Protein AF-0000000083135057 (afdb_homodimer)

Radius of gyration: 19.49 Å; Cα contacts (8 Å, |Δi|>4): 685; chains: 2; bounding box: 52×62×46 Å

Organism: NCBI:txid40520

Structure (mmCIF, N/CA/C/O backbone):
data_AF-0000000083135057-model_v1
#
loop_
_entity.id
_entity.type
_entity.pdbx_description
1 polymer 'Acyl-CoA thioesterase'
#
loop_
_atom_site.group_PDB
_atom_site.id
_atom_site.type_symbol
_atom_site.label_atom_id
_atom_site.label_alt_id
_atom_site.label_comp_id
_atom_site.label_asym_id
_atom_site.label_entity_id
_atom_site.label_seq_id
_atom_site.pdbx_PDB_ins_code
_atom_site.Cartn_x
_atom_site.Cartn_y
_atom_site.Cartn_z
_atom_site.occupancy
_atom_site.B_iso_or_equiv
_atom_site.auth_seq_id
_atom_site.auth_comp_id
_atom_site.auth_asym_id
_atom_site.auth_atom_id
_atom_site.pdbx_PDB_model_num
ATOM 1 N N . MET A 1 1 ? -3.194 -35.599 -4.12 1 71.34 1 MET A N 1
ATOM 2 C CA . MET A 1 1 ? -1.997 -34.826 -3.803 1 71.34 1 MET A CA 1
ATOM 3 C C . MET A 1 1 ? -2.141 -33.382 -4.272 1 71.34 1 MET A C 1
ATOM 5 O O . MET A 1 1 ? -2.645 -33.129 -5.368 1 71.34 1 MET A O 1
ATOM 9 N N . ARG A 1 2 ? -1.771 -32.373 -3.359 1 84.48 2 ARG A N 1
ATOM 10 C CA . ARG A 1 2 ? -1.874 -30.97 -3.744 1 84.48 2 ARG A CA 1
ATOM 11 C C . ARG A 1 2 ? -0.954 -30.655 -4.919 1 84.48 2 ARG A C 1
ATOM 13 O O . ARG A 1 2 ? 0.21 -31.062 -4.929 1 84.48 2 ARG A O 1
ATOM 20 N N . LYS A 1 3 ? -1.512 -30.08 -5.998 1 93.66 3 LYS A N 1
ATOM 21 C CA . LYS A 1 3 ? -0.674 -29.662 -7.118 1 93.66 3 LYS A CA 1
ATOM 22 C C . LYS A 1 3 ? 0.467 -28.765 -6.647 1 93.66 3 LYS A C 1
ATOM 24 O O . LYS A 1 3 ? 0.316 -28.017 -5.678 1 93.66 3 LYS A O 1
ATOM 29 N N . MET A 1 4 ? 1.629 -28.962 -7.323 1 97.73 4 MET A N 1
ATOM 30 C CA . MET A 1 4 ? 2.795 -28.14 -7.012 1 97.73 4 MET A CA 1
ATOM 31 C C . MET A 1 4 ? 3.236 -27.337 -8.232 1 97.73 4 MET A C 1
ATOM 33 O O . MET A 1 4 ? 3.156 -27.823 -9.362 1 97.73 4 MET A O 1
ATOM 37 N N . LYS A 1 5 ? 3.685 -26.152 -8.038 1 98.21 5 LYS A N 1
ATOM 38 C CA . LYS A 1 5 ? 4.239 -25.299 -9.085 1 98.21 5 LYS A CA 1
ATOM 39 C C . LYS A 1 5 ? 5.562 -24.678 -8.646 1 98.21 5 LYS A C 1
ATOM 41 O O . LYS A 1 5 ? 5.801 -24.494 -7.451 1 98.21 5 LYS A O 1
ATOM 46 N N . ARG A 1 6 ? 6.351 -24.388 -9.622 1 98.31 6 ARG A N 1
ATOM 47 C CA . ARG A 1 6 ? 7.617 -23.72 -9.335 1 98.31 6 ARG A CA 1
ATOM 48 C C . ARG A 1 6 ? 7.432 -22.208 -9.257 1 98.31 6 ARG A C 1
ATOM 50 O O . ARG A 1 6 ? 6.455 -21.669 -9.781 1 98.31 6 ARG A O 1
ATOM 57 N N . VAL A 1 7 ? 8.357 -21.497 -8.623 1 98.27 7 VAL A N 1
ATOM 58 C CA . VAL A 1 7 ? 8.34 -20.041 -8.536 1 98.27 7 VAL A CA 1
ATOM 59 C C . VAL A 1 7 ? 8.286 -19.44 -9.939 1 98.27 7 VAL A C 1
ATOM 61 O O . VAL A 1 7 ? 7.511 -18.515 -10.196 1 98.27 7 VAL A O 1
ATOM 64 N N . GLU A 1 8 ? 9.008 -19.993 -10.847 1 97.83 8 GLU A N 1
ATOM 65 C CA . GLU A 1 8 ? 9.156 -19.457 -12.196 1 97.83 8 GLU A CA 1
ATOM 66 C C . GLU A 1 8 ? 7.866 -19.613 -12.996 1 97.83 8 GLU A C 1
ATOM 68 O O . GLU A 1 8 ? 7.656 -18.912 -13.989 1 97.83 8 GLU A O 1
ATOM 73 N N . ASP A 1 9 ? 7.015 -20.508 -12.564 1 97.94 9 ASP A N 1
ATOM 74 C CA . ASP A 1 9 ? 5.781 -20.774 -13.296 1 97.94 9 ASP A CA 1
ATOM 75 C C . ASP A 1 9 ? 4.834 -19.578 -13.23 1 97.94 9 ASP A C 1
ATOM 77 O O . ASP A 1 9 ? 3.972 -19.413 -14.095 1 97.94 9 ASP A O 1
ATOM 81 N N . SER A 1 10 ? 5.001 -18.754 -12.18 1 98.16 10 SER A N 1
ATOM 82 C CA . SER A 1 10 ? 4.072 -17.641 -12.014 1 98.16 10 SER A CA 1
ATOM 83 C C . SER A 1 10 ? 4.799 -16.302 -12.072 1 98.16 10 SER A C 1
ATOM 85 O O . SER A 1 10 ? 4.168 -15.244 -12.021 1 98.16 10 SER A O 1
ATOM 87 N N . ARG A 1 11 ? 6.134 -16.324 -12.196 1 98.37 11 ARG A N 1
ATOM 88 C CA . ARG A 1 11 ? 6.913 -15.091 -12.243 1 98.37 11 ARG A CA 1
ATOM 89 C C . ARG A 1 11 ? 6.446 -14.193 -13.384 1 98.37 11 ARG A C 1
ATOM 91 O O . ARG A 1 11 ? 6.198 -14.668 -14.494 1 98.37 11 ARG A O 1
ATOM 98 N N . THR A 1 12 ? 6.358 -12.864 -13.146 1 98.57 12 THR A N 1
ATOM 99 C CA . THR A 1 12 ? 5.856 -11.908 -14.127 1 98.57 12 THR A CA 1
ATOM 100 C C . THR A 1 12 ? 6.7 -10.637 -14.123 1 98.57 12 THR A C 1
ATOM 102 O O . THR A 1 12 ? 7.135 -10.177 -13.065 1 98.57 12 THR A O 1
ATOM 105 N N . GLU A 1 13 ? 6.873 -10.054 -15.284 1 98.65 13 GLU A N 1
ATOM 106 C CA . GLU A 1 13 ? 7.613 -8.805 -15.437 1 98.65 13 GLU A CA 1
ATOM 107 C C . GLU A 1 13 ? 6.862 -7.825 -16.333 1 98.65 13 GLU A C 1
ATOM 109 O O . GLU A 1 13 ? 6.357 -8.204 -17.392 1 98.65 13 GLU A O 1
ATOM 114 N N . ASN A 1 14 ? 6.71 -6.597 -15.933 1 98.43 14 ASN A N 1
ATOM 115 C CA . ASN A 1 14 ? 6.14 -5.507 -16.717 1 98.43 14 ASN A CA 1
ATOM 116 C C . ASN A 1 14 ? 7.076 -4.302 -16.767 1 98.43 14 ASN A C 1
ATOM 118 O O . ASN A 1 14 ? 7.79 -4.026 -15.802 1 98.43 14 ASN A O 1
ATOM 122 N N . THR A 1 15 ? 7.036 -3.622 -17.863 1 98.07 15 THR A N 1
ATOM 123 C CA . THR A 1 15 ? 7.859 -2.433 -18.052 1 98.07 15 THR A CA 1
ATOM 124 C C . THR A 1 15 ? 7 -1.239 -18.459 1 98.07 15 THR A C 1
ATOM 126 O O . THR A 1 15 ? 6.097 -1.372 -19.288 1 98.07 15 THR A O 1
ATOM 129 N N . TYR A 1 16 ? 7.323 -0.138 -17.842 1 97.78 16 TYR A N 1
ATOM 130 C CA . TYR A 1 16 ? 6.576 1.084 -18.118 1 97.78 16 TYR A CA 1
ATOM 131 C C . TYR A 1 16 ? 7.515 2.227 -18.482 1 97.78 16 TYR A C 1
ATOM 133 O O . TYR A 1 16 ? 8.538 2.432 -17.825 1 97.78 16 TYR A O 1
ATOM 141 N N . LEU A 1 17 ? 7.117 2.883 -19.533 1 97.46 17 LEU A N 1
ATOM 142 C CA . LEU A 1 17 ? 7.714 4.193 -19.77 1 97.46 17 LEU A CA 1
ATOM 143 C C . LEU A 1 17 ? 6.937 5.284 -19.04 1 97.46 17 LEU A C 1
ATOM 145 O O . LEU A 1 17 ? 5.74 5.462 -19.273 1 97.46 17 LEU A O 1
ATOM 149 N N . ILE A 1 18 ? 7.623 5.98 -18.205 1 97.41 18 ILE A N 1
ATOM 150 C CA . ILE A 1 18 ? 6.94 6.979 -17.39 1 97.41 18 ILE A CA 1
ATOM 151 C C . ILE A 1 18 ? 6.558 8.177 -18.256 1 97.41 18 ILE A C 1
ATOM 153 O O . ILE A 1 18 ? 7.417 8.79 -18.893 1 97.41 18 ILE A O 1
ATOM 157 N N . MET A 1 19 ? 5.306 8.481 -18.227 1 97.33 19 MET A N 1
ATOM 158 C CA . MET A 1 19 ? 4.717 9.563 -19.011 1 97.33 19 MET A CA 1
ATOM 159 C C . MET A 1 19 ? 3.998 10.56 -18.109 1 97.33 19 MET A C 1
ATOM 161 O O . MET A 1 19 ? 3.901 10.351 -16.899 1 97.33 19 MET A O 1
ATOM 165 N N . ASN A 1 20 ? 3.501 11.596 -18.587 1 96.62 20 ASN A N 1
ATOM 166 C CA . ASN A 1 20 ? 2.882 12.677 -17.827 1 96.62 20 ASN A CA 1
ATOM 167 C C . ASN A 1 20 ? 1.709 12.175 -16.99 1 96.62 20 ASN A C 1
ATOM 169 O O . ASN A 1 20 ? 1.473 12.668 -15.886 1 96.62 20 ASN A O 1
ATOM 173 N N . LYS A 1 21 ? 1.001 11.201 -17.455 1 95.71 21 LYS A N 1
ATOM 174 C CA . LYS A 1 21 ? -0.176 10.693 -16.756 1 95.71 21 LYS A CA 1
ATOM 175 C C . LYS A 1 21 ? 0.22 9.948 -15.483 1 95.71 21 LYS A C 1
ATOM 177 O O . LYS A 1 21 ? -0.633 9.64 -14.648 1 95.71 21 LYS A O 1
ATOM 182 N N . HIS A 1 22 ? 1.505 9.593 -15.409 1 97.12 22 HIS A N 1
ATOM 183 C CA . HIS A 1 22 ? 1.964 8.797 -14.276 1 97.12 22 HIS A CA 1
ATOM 184 C C . HIS A 1 22 ? 2.554 9.683 -13.184 1 97.12 22 HIS A C 1
ATOM 186 O O . HIS A 1 22 ? 2.892 9.2 -12.101 1 97.12 22 HIS A O 1
ATOM 192 N N . ILE A 1 23 ? 2.755 10.945 -13.428 1 95.18 23 ILE A N 1
ATOM 193 C CA . ILE A 1 23 ? 3.585 11.752 -12.539 1 95.18 23 ILE A CA 1
ATOM 194 C C . ILE A 1 23 ? 2.698 12.647 -11.677 1 95.18 23 ILE A C 1
ATOM 196 O O . ILE A 1 23 ? 1.605 13.037 -12.095 1 95.18 23 ILE A O 1
ATOM 200 N N . ASN A 1 24 ? 3.203 12.992 -10.511 1 92.27 24 ASN A N 1
ATOM 201 C CA . ASN A 1 24 ? 2.532 13.936 -9.623 1 92.27 24 ASN A CA 1
ATOM 202 C C . ASN A 1 24 ? 2.931 15.377 -9.932 1 92.27 24 ASN A C 1
ATOM 204 O O . ASN A 1 24 ? 3.578 15.642 -10.947 1 92.27 24 ASN A O 1
ATOM 208 N N . SER A 1 25 ? 2.472 16.304 -9.088 1 89.41 25 SER A N 1
ATOM 209 C CA . SER A 1 25 ? 2.689 17.724 -9.342 1 89.41 25 SER A CA 1
ATOM 210 C C . SER A 1 25 ? 4.156 18.1 -9.161 1 89.41 25 SER A C 1
ATOM 212 O O . SER A 1 25 ? 4.574 19.193 -9.548 1 89.41 25 SER A O 1
ATOM 214 N N . TYR A 1 26 ? 4.977 17.156 -8.677 1 88.94 26 TYR A N 1
ATOM 215 C CA . TYR A 1 26 ? 6.381 17.467 -8.43 1 88.94 26 TYR A CA 1
ATOM 216 C C . TYR A 1 26 ? 7.279 16.783 -9.453 1 88.94 26 TYR A C 1
ATOM 218 O O . TYR A 1 26 ? 8.505 16.795 -9.319 1 88.94 26 TYR A O 1
ATOM 226 N N . GLY A 1 27 ? 6.646 16.115 -10.395 1 90.54 27 GLY A N 1
ATOM 227 C CA . GLY A 1 27 ? 7.386 15.522 -11.497 1 90.54 27 GLY A CA 1
ATOM 228 C C . GLY A 1 27 ? 7.912 14.134 -11.184 1 90.54 27 GLY A C 1
ATOM 229 O O . GLY A 1 27 ? 8.813 13.639 -11.864 1 90.54 27 GLY A O 1
ATOM 230 N N . ARG A 1 28 ? 7.38 13.576 -10.195 1 93.53 28 ARG A N 1
ATOM 231 C CA . ARG A 1 28 ? 7.782 12.225 -9.816 1 93.53 28 ARG A CA 1
ATOM 232 C C . ARG A 1 28 ? 6.655 11.228 -10.063 1 93.53 28 ARG A C 1
ATOM 234 O O . ARG A 1 28 ? 5.479 11.598 -10.052 1 93.53 28 ARG A O 1
ATOM 241 N N . LEU A 1 29 ? 7.08 9.994 -10.298 1 96.68 29 LEU A N 1
ATOM 242 C CA . LEU A 1 29 ? 6.056 8.956 -10.357 1 96.68 29 LEU A CA 1
ATOM 243 C C . LEU A 1 29 ? 5.163 9.003 -9.121 1 96.68 29 LEU A C 1
ATOM 245 O O . LEU A 1 29 ? 5.655 8.951 -7.992 1 96.68 29 LEU A O 1
ATOM 249 N N . PHE A 1 30 ? 3.918 9.144 -9.383 1 96.83 30 PHE A N 1
ATOM 250 C CA . PHE A 1 30 ? 2.955 9.182 -8.288 1 96.83 30 PHE A CA 1
ATOM 251 C C . PHE A 1 30 ? 2.907 7.843 -7.563 1 96.83 30 PHE A C 1
ATOM 253 O O . PHE A 1 30 ? 2.69 6.801 -8.186 1 96.83 30 PHE A O 1
ATOM 260 N N . GLY A 1 31 ? 3.065 7.851 -6.276 1 96.13 31 GLY A N 1
ATOM 261 C CA . GLY A 1 31 ? 3.059 6.626 -5.492 1 96.13 31 GLY A CA 1
ATOM 262 C C . GLY A 1 31 ? 1.798 5.804 -5.679 1 96.13 31 GLY A C 1
ATOM 263 O O . GLY A 1 31 ? 1.839 4.573 -5.624 1 96.13 31 GLY A O 1
ATOM 264 N N . GLY A 1 32 ? 0.729 6.497 -5.849 1 96.5 32 GLY A N 1
ATOM 265 C CA . GLY A 1 32 ? -0.533 5.812 -6.08 1 96.5 32 GLY A CA 1
ATOM 266 C C . GLY A 1 32 ? -0.542 4.99 -7.355 1 96.5 32 GLY A C 1
ATOM 267 O O . GLY A 1 32 ? -1.066 3.875 -7.376 1 96.5 32 GLY A O 1
ATOM 268 N N . VAL A 1 33 ? 0.018 5.537 -8.389 1 97.47 33 VAL A N 1
ATOM 269 C CA . VAL A 1 33 ? 0.12 4.82 -9.656 1 97.47 33 VAL A CA 1
ATOM 270 C C . VAL A 1 33 ? 0.998 3.583 -9.481 1 97.47 33 VAL A C 1
ATOM 272 O O . VAL A 1 33 ? 0.627 2.485 -9.903 1 97.47 33 VAL A O 1
ATOM 275 N N . LEU A 1 34 ? 2.107 3.747 -8.856 1 97.71 34 LEU A N 1
ATOM 276 C CA . LEU A 1 34 ? 2.994 2.615 -8.611 1 97.71 34 LEU A CA 1
ATOM 277 C C . LEU A 1 34 ? 2.294 1.545 -7.78 1 97.71 34 LEU A C 1
ATOM 279 O O . LEU A 1 34 ? 2.394 0.354 -8.084 1 97.71 34 LEU A O 1
ATOM 283 N N . MET A 1 35 ? 1.594 1.925 -6.768 1 97.3 35 MET A N 1
ATOM 284 C CA . MET A 1 35 ? 0.885 0.974 -5.916 1 97.3 35 MET A CA 1
ATOM 285 C C . MET A 1 35 ? -0.169 0.211 -6.71 1 97.3 35 MET A C 1
ATOM 287 O O . MET A 1 35 ? -0.39 -0.978 -6.475 1 97.3 35 MET A O 1
ATOM 291 N N . GLN A 1 36 ? -0.783 0.904 -7.568 1 97.57 36 GLN A N 1
ATOM 292 C CA . GLN A 1 36 ? -1.748 0.231 -8.432 1 97.57 36 GLN A CA 1
ATOM 293 C C . GLN A 1 36 ? -1.071 -0.832 -9.291 1 97.57 36 GLN A C 1
ATOM 295 O O . GLN A 1 36 ? -1.58 -1.946 -9.426 1 97.57 36 GLN A O 1
ATOM 300 N N . TRP A 1 37 ? 0.071 -0.484 -9.884 1 98.19 37 TRP A N 1
ATOM 301 C CA . TRP A 1 37 ? 0.809 -1.447 -10.694 1 98.19 37 TRP A CA 1
ATOM 302 C C . TRP A 1 37 ? 1.248 -2.642 -9.855 1 98.19 37 TRP A C 1
ATOM 304 O O . TRP A 1 37 ? 1.177 -3.787 -10.31 1 98.19 37 TRP A O 1
ATOM 314 N N . ILE A 1 38 ? 1.651 -2.359 -8.698 1 97.91 38 ILE A N 1
ATOM 315 C CA . ILE A 1 38 ? 2.106 -3.403 -7.786 1 97.91 38 ILE A CA 1
ATOM 316 C C . ILE A 1 38 ? 0.956 -4.36 -7.482 1 97.91 38 ILE A C 1
ATOM 318 O O . ILE A 1 38 ? 1.124 -5.581 -7.541 1 97.91 38 ILE A O 1
ATOM 322 N N . ASP A 1 39 ? -0.149 -3.86 -7.155 1 98.01 39 ASP A N 1
ATOM 323 C CA . ASP A 1 39 ? -1.306 -4.69 -6.836 1 98.01 39 ASP A CA 1
ATOM 324 C C . ASP A 1 39 ? -1.736 -5.52 -8.043 1 98.01 39 ASP A C 1
ATOM 326 O O . ASP A 1 39 ? -2.077 -6.697 -7.905 1 98.01 39 ASP A O 1
ATOM 330 N N . GLU A 1 40 ? -1.776 -4.851 -9.188 1 97.54 40 GLU A N 1
ATOM 331 C CA . GLU A 1 40 ? -2.086 -5.572 -10.419 1 97.54 40 GLU A CA 1
ATOM 332 C C . GLU A 1 40 ? -1.115 -6.729 -10.64 1 97.54 40 GLU A C 1
ATOM 334 O O . GLU A 1 40 ? -1.533 -7.844 -10.958 1 97.54 40 GLU A O 1
ATOM 339 N N . MET A 1 41 ? 0.129 -6.473 -10.448 1 98.36 41 MET A N 1
ATOM 340 C CA . MET A 1 41 ? 1.154 -7.497 -10.626 1 98.36 41 MET A CA 1
ATOM 341 C C . MET A 1 41 ? 0.965 -8.636 -9.629 1 98.36 41 MET A C 1
ATOM 343 O O . MET A 1 41 ? 1.066 -9.809 -9.993 1 98.36 41 MET A O 1
ATOM 347 N N . ALA A 1 42 ? 0.715 -8.289 -8.407 1 98.21 42 ALA A N 1
ATOM 348 C CA . ALA A 1 42 ? 0.465 -9.319 -7.402 1 98.21 42 ALA A CA 1
ATOM 349 C C . ALA A 1 42 ? -0.713 -10.202 -7.803 1 98.21 42 ALA A C 1
ATOM 351 O O . ALA A 1 42 ? -0.658 -11.426 -7.656 1 98.21 42 ALA A O 1
ATOM 352 N N . GLY A 1 43 ? -1.753 -9.582 -8.286 1 97.88 43 GLY A N 1
ATOM 353 C CA . GLY A 1 43 ? -2.907 -10.325 -8.769 1 97.88 43 GLY A CA 1
ATOM 354 C C . GLY A 1 43 ? -2.572 -11.273 -9.904 1 97.88 43 GLY A C 1
ATOM 355 O O . GLY A 1 43 ? -3.05 -12.41 -9.932 1 97.88 43 GLY A O 1
ATOM 356 N N . ILE A 1 44 ? -1.769 -10.798 -10.837 1 98.2 44 ILE A N 1
ATOM 357 C CA . ILE A 1 44 ? -1.389 -11.608 -11.99 1 98.2 44 ILE A CA 1
ATOM 358 C C . ILE A 1 44 ? -0.59 -12.823 -11.526 1 98.2 44 ILE A C 1
ATOM 360 O O . ILE A 1 44 ? -0.892 -13.956 -11.909 1 98.2 44 ILE A O 1
ATOM 364 N N . VAL A 1 45 ? 0.404 -12.621 -10.689 1 98.79 45 VAL A N 1
ATOM 365 C CA . VAL A 1 45 ? 1.245 -13.702 -10.187 1 98.79 45 VAL A CA 1
ATOM 366 C C . VAL A 1 45 ? 0.389 -14.717 -9.433 1 98.79 45 VAL A C 1
ATOM 368 O O . VAL A 1 45 ? 0.492 -15.923 -9.669 1 98.79 45 VAL A O 1
ATOM 371 N N . ALA A 1 46 ? -0.439 -14.231 -8.549 1 98.65 46 ALA A N 1
ATOM 372 C CA . ALA A 1 46 ? -1.277 -15.099 -7.725 1 98.65 46 ALA A CA 1
ATOM 373 C C . ALA A 1 46 ? -2.268 -15.879 -8.584 1 98.65 46 ALA A C 1
ATOM 375 O O . ALA A 1 46 ? -2.494 -17.069 -8.355 1 98.65 46 ALA A O 1
ATOM 376 N N . HIS A 1 47 ? -2.83 -15.189 -9.514 1 97.99 47 HIS A N 1
ATOM 377 C CA . HIS A 1 47 ? -3.774 -15.843 -10.414 1 97.99 47 HIS A CA 1
ATOM 378 C C . HIS A 1 47 ? -3.096 -16.95 -11.214 1 97.99 47 HIS A C 1
ATOM 380 O O . HIS A 1 47 ? -3.647 -18.044 -11.358 1 97.99 47 HIS A O 1
ATOM 386 N N . ARG A 1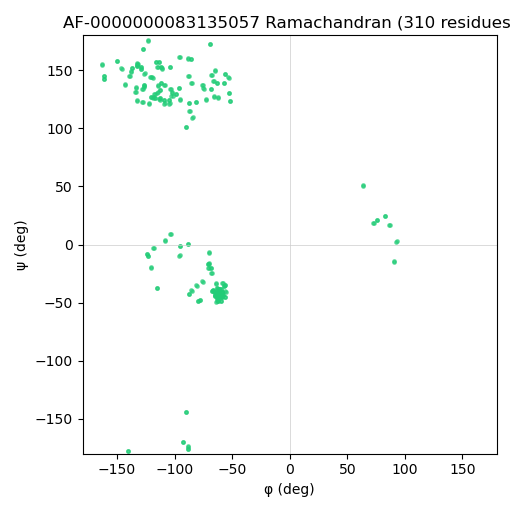 48 ? -1.933 -16.671 -11.775 1 98.25 48 ARG A N 1
ATOM 387 C CA . ARG A 1 48 ? -1.176 -17.666 -12.526 1 98.25 48 ARG A CA 1
ATOM 388 C C . ARG A 1 48 ? -0.882 -18.893 -11.669 1 98.25 48 ARG A C 1
ATOM 390 O O . ARG A 1 48 ? -0.893 -20.021 -12.166 1 98.25 48 ARG A O 1
ATOM 397 N N . HIS A 1 49 ? -0.642 -18.702 -10.439 1 98.59 49 HIS A N 1
ATOM 398 C CA . HIS A 1 49 ? -0.309 -19.81 -9.551 1 98.59 49 HIS A CA 1
ATOM 399 C C . HIS A 1 49 ? -1.557 -20.59 -9.15 1 98.59 49 HIS A C 1
ATOM 401 O O . HIS A 1 49 ? -1.586 -21.818 -9.253 1 98.59 49 HIS A O 1
ATOM 407 N N . ALA A 1 50 ? -2.57 -19.853 -8.75 1 97.97 50 ALA A N 1
ATOM 408 C CA . ALA A 1 50 ? -3.753 -20.464 -8.15 1 97.97 50 ALA A CA 1
ATOM 409 C C . ALA A 1 50 ? -4.688 -21.017 -9.222 1 97.97 50 ALA A C 1
ATOM 411 O O . ALA A 1 50 ? -5.417 -21.982 -8.98 1 97.97 50 ALA A O 1
ATOM 412 N N . GLY A 1 51 ? -4.757 -20.31 -10.365 1 96.64 51 GLY A N 1
ATOM 413 C CA . GLY A 1 51 ? -5.675 -20.699 -11.423 1 96.64 51 GLY A CA 1
ATOM 414 C C . GLY A 1 51 ? -7.126 -20.403 -11.094 1 96.64 51 GLY A C 1
ATOM 415 O O . GLY A 1 51 ? -8.03 -21.085 -11.581 1 96.64 51 GLY A O 1
ATOM 416 N N . THR A 1 52 ? -7.346 -19.506 -10.115 1 95.86 52 THR A N 1
ATOM 417 C CA . THR A 1 52 ? -8.684 -19.121 -9.677 1 95.86 52 THR A CA 1
ATOM 418 C C . THR A 1 52 ? -8.749 -17.624 -9.39 1 95.86 52 THR A C 1
ATOM 420 O O . THR A 1 52 ? -7.779 -16.899 -9.621 1 95.86 52 THR A O 1
ATOM 423 N N . ILE A 1 53 ? -9.918 -17.163 -8.935 1 95.43 53 ILE A N 1
ATOM 424 C CA . ILE A 1 53 ? -10.089 -15.783 -8.495 1 95.43 53 ILE A CA 1
ATOM 425 C C . ILE A 1 53 ? -9.204 -15.516 -7.279 1 95.43 53 ILE A C 1
ATOM 427 O O . ILE A 1 53 ? -9.098 -16.358 -6.384 1 95.43 53 ILE A O 1
ATOM 431 N N . VAL A 1 54 ? -8.62 -14.349 -7.309 1 97.1 54 VAL A N 1
ATOM 432 C CA . VAL A 1 54 ? -7.788 -13.985 -6.167 1 97.1 54 VAL A CA 1
ATOM 433 C C . VAL A 1 54 ? -8.14 -12.575 -5.698 1 97.1 54 VAL A C 1
ATOM 435 O O . VAL A 1 54 ? -8.667 -11.771 -6.471 1 97.1 54 VAL A O 1
ATOM 438 N N . THR A 1 55 ? -7.896 -12.251 -4.458 1 96.02 55 THR A N 1
ATOM 439 C CA . THR A 1 55 ? -8.095 -10.93 -3.873 1 96.02 55 THR A CA 1
ATOM 440 C C . THR A 1 55 ? -6.923 -10.556 -2.971 1 96.02 55 THR A C 1
ATOM 442 O O . THR A 1 55 ? -6.238 -11.432 -2.439 1 96.02 55 THR A O 1
ATOM 445 N N . THR A 1 56 ? -6.687 -9.32 -2.862 1 96.52 56 THR A N 1
ATOM 446 C CA . THR A 1 56 ? -5.615 -8.848 -1.992 1 96.52 56 THR A CA 1
ATOM 447 C C . THR A 1 56 ? -6.081 -8.798 -0.539 1 96.52 56 THR A C 1
ATOM 449 O O . THR A 1 56 ? -7.077 -8.145 -0.223 1 96.52 56 THR A O 1
ATOM 452 N N . ALA A 1 57 ? -5.421 -9.469 0.315 1 95.2 57 ALA A N 1
ATOM 453 C CA . ALA A 1 57 ? -5.727 -9.431 1.743 1 95.2 57 ALA A CA 1
ATOM 454 C C . ALA A 1 57 ? -4.993 -8.284 2.431 1 95.2 57 ALA A C 1
ATOM 456 O O . ALA A 1 57 ? -5.586 -7.541 3.217 1 95.2 57 ALA A O 1
ATOM 457 N N . CYS A 1 58 ? -3.694 -8.132 2.041 1 93.83 58 CYS A N 1
ATOM 458 C CA . CYS A 1 58 ? -2.948 -7.046 2.666 1 93.83 58 CYS A CA 1
ATOM 459 C C . CYS A 1 58 ? -1.692 -6.717 1.868 1 93.83 58 CYS A C 1
ATOM 461 O O . CYS A 1 58 ? -1.231 -7.53 1.064 1 93.83 58 CYS A O 1
ATOM 463 N N . VAL A 1 59 ? -1.277 -5.53 2.02 1 93.11 59 VAL A N 1
ATOM 464 C CA . VAL A 1 59 ? 0.018 -5.042 1.557 1 93.11 59 VAL A CA 1
ATOM 465 C C . VAL A 1 59 ? 0.932 -4.785 2.752 1 93.11 59 VAL A C 1
ATOM 467 O O . VAL A 1 59 ? 0.6 -3.992 3.637 1 93.11 59 VAL A O 1
ATOM 470 N N . ASP A 1 60 ? 1.973 -5.51 2.612 1 84.9 60 ASP A N 1
ATOM 471 C CA . ASP A 1 60 ? 2.909 -5.401 3.727 1 84.9 60 ASP A CA 1
ATOM 472 C C . ASP A 1 60 ? 4.226 -4.771 3.279 1 84.9 60 ASP A C 1
ATOM 474 O O . ASP A 1 60 ? 4.73 -5.078 2.196 1 84.9 60 ASP A O 1
ATOM 478 N N . ASN A 1 61 ? 4.661 -3.827 3.985 1 82.12 61 ASN A N 1
ATOM 479 C CA . ASN A 1 61 ? 6.028 -3.326 3.887 1 82.12 61 ASN A CA 1
ATOM 480 C C . ASN A 1 61 ? 6.308 -2.727 2.512 1 82.12 61 ASN A C 1
ATOM 482 O O . ASN A 1 61 ? 7.283 -3.097 1.856 1 82.12 61 ASN A O 1
ATOM 486 N N . LEU A 1 62 ? 5.527 -1.894 2.061 1 91.7 62 LEU A N 1
ATOM 487 C CA . LEU A 1 62 ? 5.791 -1.151 0.834 1 91.7 62 LEU A CA 1
ATOM 488 C C . LEU A 1 62 ? 6.654 0.074 1.115 1 91.7 62 LEU A C 1
ATOM 490 O O . LEU A 1 62 ? 6.196 1.031 1.743 1 91.7 62 LEU A O 1
ATOM 494 N N . ASN A 1 63 ? 7.923 0.021 0.669 1 91.97 63 ASN A N 1
ATOM 495 C CA . ASN A 1 63 ? 8.887 1.094 0.894 1 91.97 63 ASN A CA 1
ATOM 496 C C . ASN A 1 63 ? 9.263 1.792 -0.41 1 91.97 63 ASN A C 1
ATOM 498 O O . ASN A 1 63 ? 9.713 1.146 -1.358 1 91.97 63 ASN A O 1
ATOM 502 N N . PHE A 1 64 ? 9.051 3.011 -0.333 1 94.02 64 PHE A N 1
ATOM 503 C CA . PHE A 1 64 ? 9.504 3.827 -1.453 1 94.02 64 PHE A CA 1
ATOM 504 C C . PHE A 1 64 ? 10.931 4.312 -1.226 1 94.02 64 PHE A C 1
ATOM 506 O O . PHE A 1 64 ? 11.148 5.342 -0.585 1 94.02 64 PHE A O 1
ATOM 513 N N . LYS A 1 65 ? 11.891 3.699 -1.827 1 92.69 65 LYS A N 1
ATOM 514 C CA . LYS A 1 65 ? 13.307 3.94 -1.567 1 92.69 65 LYS A CA 1
ATOM 515 C C . LYS A 1 65 ? 13.826 5.115 -2.391 1 92.69 65 LYS A C 1
ATOM 517 O O . LYS A 1 65 ? 14.703 5.856 -1.943 1 92.69 65 LYS A O 1
ATOM 522 N N . ALA A 1 66 ? 13.392 5.18 -3.579 1 93.28 66 ALA A N 1
ATOM 523 C CA . ALA A 1 66 ? 13.779 6.255 -4.49 1 93.28 66 ALA A CA 1
ATOM 524 C C . ALA A 1 66 ? 12.663 6.557 -5.486 1 93.28 66 ALA A C 1
ATOM 526 O O . ALA A 1 66 ? 11.793 5.717 -5.727 1 93.28 66 ALA A O 1
ATOM 527 N N . GLY A 1 67 ? 12.683 7.714 -6.034 1 93.07 67 GLY A N 1
ATOM 528 C CA . GLY A 1 67 ? 11.67 8.115 -6.997 1 93.07 67 GLY A CA 1
ATOM 529 C C . GLY A 1 67 ? 12.023 7.744 -8.424 1 93.07 67 GLY A C 1
ATOM 530 O O . GLY A 1 67 ? 13.16 7.362 -8.709 1 93.07 67 GLY A O 1
ATOM 531 N N . ALA A 1 68 ? 11.011 7.703 -9.267 1 96.09 68 ALA A N 1
ATOM 532 C CA . ALA A 1 68 ? 11.158 7.655 -10.72 1 96.09 68 ALA A CA 1
ATOM 533 C C . ALA A 1 68 ? 10.601 8.918 -11.37 1 96.09 68 ALA A C 1
ATOM 535 O O . ALA A 1 68 ? 9.717 9.573 -10.812 1 96.09 68 ALA A O 1
ATOM 536 N N . TYR A 1 69 ? 11.125 9.227 -12.474 1 94.9 69 TYR A N 1
ATOM 537 C CA . TYR A 1 69 ? 10.84 10.517 -13.094 1 94.9 69 TYR A CA 1
ATOM 538 C C . TYR A 1 69 ? 10.373 10.338 -14.533 1 94.9 69 TYR A C 1
ATOM 540 O O . TYR A 1 69 ? 10.479 9.247 -15.096 1 94.9 69 TYR A O 1
ATOM 548 N N . LEU A 1 70 ? 9.863 11.48 -15.034 1 95.01 70 LEU A N 1
ATOM 549 C CA . LEU A 1 70 ? 9.405 11.489 -16.419 1 95.01 70 LEU A CA 1
ATOM 550 C C . LEU A 1 70 ? 10.495 10.979 -17.356 1 95.01 70 LEU A C 1
ATOM 552 O O . LEU A 1 70 ? 11.651 11.396 -17.255 1 95.01 70 LEU A O 1
ATOM 556 N N . GLY A 1 71 ? 10.129 10.013 -18.239 1 94.65 71 GLY A N 1
ATOM 557 C CA . GLY A 1 71 ? 11.058 9.475 -19.22 1 94.65 71 GLY A CA 1
ATOM 558 C C . GLY A 1 71 ? 11.82 8.263 -18.719 1 94.65 71 GLY A C 1
ATOM 559 O O . GLY A 1 71 ? 12.437 7.542 -19.506 1 94.65 71 GLY A O 1
ATOM 560 N N . ASN A 1 72 ? 11.783 8.021 -17.381 1 96.69 72 ASN A N 1
ATOM 561 C CA . ASN A 1 72 ? 12.406 6.804 -16.87 1 96.69 72 ASN A CA 1
ATOM 562 C C . ASN A 1 72 ? 11.688 5.554 -17.372 1 96.69 72 ASN A C 1
ATOM 564 O O . ASN A 1 72 ? 10.495 5.597 -17.675 1 96.69 72 ASN A O 1
ATOM 568 N N . THR A 1 73 ? 12.449 4.556 -17.492 1 98.07 73 THR A N 1
ATOM 569 C CA . THR A 1 73 ? 11.877 3.223 -17.648 1 98.07 73 THR A CA 1
ATOM 570 C C . THR A 1 73 ? 11.789 2.512 -16.301 1 98.07 73 THR A C 1
ATOM 572 O O . THR A 1 73 ? 12.792 2.378 -15.597 1 98.07 73 THR A O 1
ATOM 575 N N . VAL A 1 74 ? 10.57 2.06 -15.958 1 98.5 74 VAL A N 1
ATOM 576 C CA . VAL A 1 74 ? 10.34 1.37 -14.693 1 98.5 74 VAL A CA 1
ATOM 577 C C . VAL A 1 74 ? 9.987 -0.092 -14.959 1 98.5 74 VAL A C 1
ATOM 579 O O . VAL A 1 74 ? 9.161 -0.391 -15.824 1 98.5 74 VAL A O 1
ATOM 582 N N . VAL A 1 75 ? 10.638 -0.989 -14.201 1 98.68 75 VAL A N 1
ATOM 583 C CA . VAL A 1 75 ? 10.432 -2.424 -14.363 1 98.68 75 VAL A CA 1
ATOM 584 C C . VAL A 1 75 ? 9.926 -3.025 -13.053 1 98.68 75 VAL A C 1
ATOM 586 O O . VAL A 1 75 ? 10.527 -2.82 -11.996 1 98.68 75 VAL A O 1
ATOM 589 N N . LEU A 1 76 ? 8.849 -3.716 -13.137 1 98.72 76 LEU A N 1
ATOM 590 C CA . LEU A 1 76 ? 8.33 -4.462 -11.996 1 98.72 76 LEU A CA 1
ATOM 591 C C . LEU A 1 76 ? 8.507 -5.963 -12.202 1 98.72 76 LEU A C 1
ATOM 593 O O . LEU A 1 76 ? 8.254 -6.478 -13.293 1 98.72 76 LEU A O 1
ATOM 597 N N . ILE A 1 77 ? 8.937 -6.664 -11.149 1 98.71 77 ILE A N 1
ATOM 598 C CA . ILE A 1 77 ? 9.062 -8.118 -11.166 1 98.71 77 ILE A CA 1
ATOM 599 C C . ILE A 1 77 ? 8.327 -8.713 -9.968 1 98.71 77 ILE A C 1
ATOM 601 O O . ILE A 1 77 ? 8.596 -8.347 -8.821 1 98.71 77 ILE A O 1
ATOM 605 N N . GLY A 1 78 ? 7.439 -9.545 -10.244 1 98.66 78 GLY A N 1
ATOM 606 C CA . GLY A 1 78 ? 6.682 -10.236 -9.212 1 98.66 78 GLY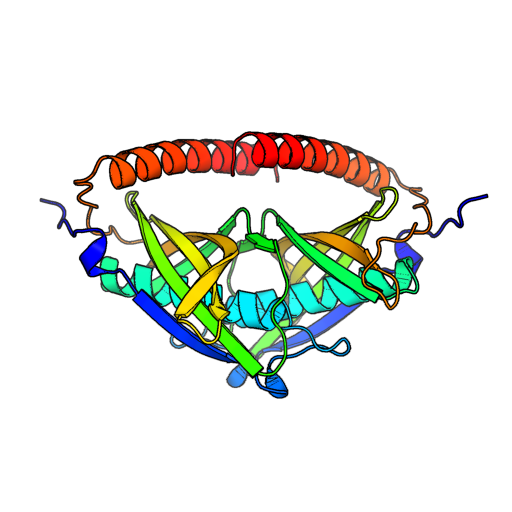 A CA 1
ATOM 607 C C . GLY A 1 78 ? 6.984 -11.721 -9.143 1 98.66 78 GLY A C 1
ATOM 608 O O . GLY A 1 78 ? 7.124 -12.379 -10.176 1 98.66 78 GLY A O 1
ATOM 609 N N . LYS A 1 79 ? 7.091 -12.215 -7.912 1 98.48 79 LYS A N 1
ATOM 610 C CA . LYS A 1 79 ? 7.361 -13.634 -7.695 1 98.48 79 LYS A CA 1
ATOM 611 C C . LYS A 1 79 ? 6.649 -14.144 -6.446 1 98.48 79 LYS A C 1
ATOM 613 O O . LYS A 1 79 ? 6.516 -13.416 -5.46 1 98.48 79 LYS A O 1
ATOM 618 N N . MET A 1 80 ? 6.335 -15.437 -6.505 1 98.63 80 MET A N 1
ATOM 619 C CA . MET A 1 80 ? 5.779 -16.106 -5.332 1 98.63 80 MET A CA 1
ATOM 620 C C . MET A 1 80 ? 6.86 -16.364 -4.288 1 98.63 80 MET A C 1
ATOM 622 O O . MET A 1 80 ? 7.932 -16.879 -4.613 1 98.63 80 MET A O 1
ATOM 626 N N . THR A 1 81 ? 6.561 -16.061 -3.042 1 97.87 81 THR A N 1
ATOM 627 C CA . THR A 1 81 ? 7.578 -16.288 -2.021 1 97.87 81 THR A CA 1
ATOM 628 C C . THR A 1 81 ? 7.075 -17.268 -0.966 1 97.87 81 THR A C 1
ATOM 630 O O . THR A 1 81 ? 7.868 -17.839 -0.214 1 97.87 81 THR A O 1
ATOM 633 N N . TYR A 1 82 ? 5.788 -17.428 -0.887 1 98.18 82 TYR A N 1
ATOM 634 C CA . TYR A 1 82 ? 5.199 -18.293 0.129 1 98.18 82 TYR A CA 1
ATOM 635 C C . TYR A 1 82 ? 3.772 -18.677 -0.244 1 98.18 82 TYR A C 1
ATOM 637 O O . TYR A 1 82 ? 3.034 -17.871 -0.814 1 98.18 82 TYR A O 1
ATOM 645 N N . VAL A 1 83 ? 3.46 -19.893 0.066 1 98.33 83 VAL A N 1
ATOM 646 C CA . VAL A 1 83 ? 2.097 -20.359 -0.163 1 98.33 83 VAL A CA 1
ATOM 647 C C . VAL A 1 83 ? 1.585 -21.09 1.076 1 98.33 83 VAL A C 1
ATOM 649 O O . VAL A 1 83 ? 2.258 -21.98 1.601 1 98.33 83 VAL A O 1
ATOM 652 N N . GLY A 1 84 ? 0.472 -20.617 1.579 1 97.21 84 GLY A N 1
ATOM 653 C CA . GLY A 1 84 ? -0.258 -21.389 2.572 1 97.21 84 GLY A CA 1
ATOM 654 C C . GLY A 1 84 ? -1.282 -22.328 1.963 1 97.21 84 GLY A C 1
ATOM 655 O O . GLY A 1 84 ? -1.024 -22.953 0.933 1 97.21 84 GLY A O 1
ATOM 656 N N . ARG A 1 85 ? -2.423 -22.487 2.669 1 97.47 85 ARG A N 1
ATOM 657 C CA . ARG A 1 85 ? -3.481 -23.34 2.138 1 97.47 85 ARG A CA 1
ATOM 658 C C . ARG A 1 85 ? -4.296 -22.607 1.078 1 97.47 85 ARG A C 1
ATOM 660 O O . ARG A 1 85 ? -4.535 -23.14 -0.008 1 97.47 85 ARG A O 1
ATOM 667 N N . THR A 1 86 ? -4.694 -21.351 1.464 1 98.05 86 THR A N 1
ATOM 668 C CA . THR A 1 86 ? -5.538 -20.577 0.56 1 98.05 86 THR A CA 1
ATOM 669 C C . THR A 1 86 ? -4.896 -19.23 0.241 1 98.05 86 THR A C 1
ATOM 671 O O . THR A 1 86 ? -5.386 -1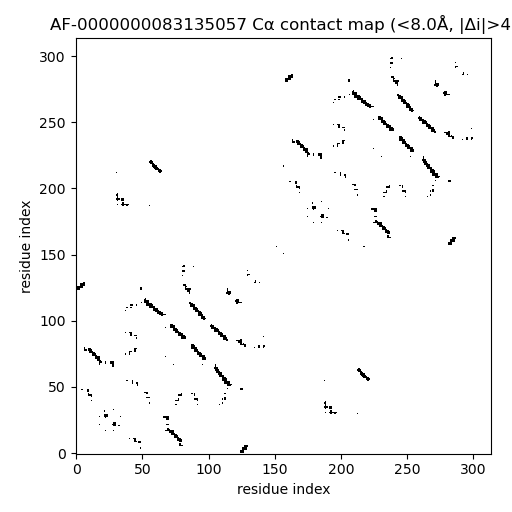8.491 -0.615 1 98.05 86 THR A O 1
ATOM 674 N N . SER A 1 87 ? -3.806 -18.926 0.947 1 97.99 87 SER A N 1
ATOM 675 C CA . SER A 1 87 ? -3.157 -17.624 0.834 1 97.99 87 SER A CA 1
ATOM 676 C C . SER A 1 87 ? -1.77 -17.749 0.214 1 97.99 87 SER A C 1
ATOM 678 O O . SER A 1 87 ? -1.152 -18.814 0.273 1 97.99 87 SER A O 1
ATOM 680 N N . MET A 1 88 ? -1.327 -16.666 -0.343 1 98.42 88 MET A N 1
ATOM 681 C CA . MET A 1 88 ? -0.059 -16.6 -1.064 1 98.42 88 MET A CA 1
ATOM 682 C C . MET A 1 88 ? 0.631 -15.26 -0.828 1 98.42 88 MET A C 1
ATOM 684 O O . MET A 1 88 ? -0.017 -14.212 -0.841 1 98.42 88 MET A O 1
ATOM 688 N N . GLU A 1 89 ? 1.87 -15.314 -0.632 1 98.3 89 GLU A N 1
ATOM 689 C CA . GLU A 1 89 ? 2.648 -14.079 -0.576 1 98.3 89 GLU A CA 1
ATOM 690 C C . GLU A 1 89 ? 3.409 -13.848 -1.878 1 98.3 89 GLU A C 1
ATOM 692 O O . GLU A 1 89 ? 4.094 -14.747 -2.372 1 98.3 89 GLU A O 1
ATOM 697 N N . VAL A 1 90 ? 3.294 -12.68 -2.388 1 98.4 90 VAL A N 1
ATOM 698 C CA . VAL A 1 90 ? 3.978 -12.258 -3.606 1 98.4 90 VAL A CA 1
ATOM 699 C C . VAL A 1 90 ? 4.92 -11.097 -3.293 1 98.4 90 VAL A C 1
ATOM 701 O O . VAL A 1 90 ? 4.516 -10.112 -2.67 1 98.4 90 VAL A O 1
ATOM 704 N N . ARG A 1 91 ? 6.098 -11.203 -3.695 1 97.89 91 ARG A N 1
ATOM 705 C CA . ARG A 1 91 ? 7.037 -10.087 -3.64 1 97.89 91 ARG A CA 1
ATOM 706 C C . ARG A 1 91 ? 7.087 -9.347 -4.973 1 97.89 91 ARG A C 1
ATOM 708 O O . ARG A 1 91 ? 7.116 -9.972 -6.035 1 97.89 91 ARG A O 1
ATOM 715 N N . ILE A 1 92 ? 7.051 -8.081 -4.938 1 97.97 92 ILE A N 1
ATOM 716 C CA . ILE A 1 92 ? 7.195 -7.252 -6.13 1 97.97 92 ILE A CA 1
ATOM 717 C C . ILE A 1 92 ? 8.372 -6.294 -5.953 1 97.97 92 ILE A C 1
ATOM 719 O O . ILE A 1 92 ? 8.393 -5.493 -5.016 1 97.97 92 ILE A O 1
ATOM 723 N N . ASP A 1 93 ? 9.296 -6.4 -6.828 1 97.61 93 ASP A N 1
ATOM 724 C CA . ASP A 1 93 ? 10.421 -5.472 -6.899 1 97.61 93 ASP A CA 1
ATOM 725 C C . ASP A 1 93 ? 10.244 -4.482 -8.048 1 97.61 93 ASP A C 1
ATOM 727 O O . ASP A 1 93 ? 9.845 -4.865 -9.149 1 97.61 93 ASP A O 1
ATOM 731 N N . THR A 1 94 ? 10.484 -3.286 -7.746 1 98.28 94 THR A N 1
ATOM 732 C CA . THR A 1 94 ? 10.404 -2.242 -8.761 1 98.28 94 THR A CA 1
ATOM 733 C C . THR A 1 94 ? 11.777 -1.624 -9.011 1 98.28 94 THR A C 1
ATOM 735 O O . THR A 1 94 ? 12.492 -1.284 -8.066 1 98.28 94 THR A O 1
ATOM 738 N N . TYR A 1 95 ? 12.086 -1.414 -10.263 1 98.49 95 TYR A N 1
ATOM 739 C CA . TYR A 1 95 ? 13.38 -0.871 -10.66 1 98.49 95 TYR A CA 1
ATOM 740 C C . TYR A 1 95 ? 13.208 0.311 -11.606 1 98.49 95 TYR A C 1
ATOM 742 O O . TYR A 1 95 ? 12.245 0.364 -12.375 1 98.49 95 TYR A O 1
ATOM 750 N N . VAL A 1 96 ? 14.159 1.169 -11.528 1 98.3 96 VAL A N 1
ATOM 751 C CA . VAL A 1 96 ? 14.413 2.084 -12.636 1 98.3 96 VAL A CA 1
ATOM 752 C C . VAL A 1 96 ? 15.561 1.553 -13.492 1 98.3 96 VAL A C 1
ATOM 754 O O . VAL A 1 96 ? 16.609 1.169 -12.967 1 98.3 96 VAL A O 1
ATOM 757 N N . GLU A 1 97 ? 15.291 1.523 -14.712 1 97.4 97 GLU A N 1
ATOM 758 C CA . GLU A 1 97 ? 16.279 1.038 -15.671 1 97.4 97 GLU A CA 1
ATOM 759 C C . GLU A 1 97 ? 16.945 2.195 -16.411 1 97.4 97 GLU A C 1
ATOM 761 O O . GLU A 1 97 ? 16.262 3.059 -16.964 1 97.4 97 GLU A O 1
ATOM 766 N N . ASP A 1 98 ? 18.22 2.24 -16.429 1 93.1 98 ASP A N 1
ATOM 767 C CA . ASP A 1 98 ? 18.909 3.322 -17.126 1 93.1 98 ASP A CA 1
ATOM 768 C C . ASP A 1 98 ? 19.144 2.967 -18.593 1 93.1 98 ASP A C 1
ATOM 770 O O . ASP A 1 98 ? 18.673 1.933 -19.07 1 93.1 98 ASP A O 1
ATOM 774 N N . SER A 1 99 ? 19.83 3.863 -19.232 1 91.24 99 SER A N 1
ATOM 775 C CA . SER A 1 99 ? 20.005 3.73 -20.675 1 91.24 99 SER A CA 1
ATOM 776 C C . SER A 1 99 ? 20.9 2.543 -21.016 1 91.24 99 SER A C 1
ATOM 778 O O . SER A 1 99 ? 20.841 2.015 -22.128 1 91.24 99 SER A O 1
ATOM 780 N N . ASP A 1 100 ? 21.722 2.028 -20.105 1 93.26 100 ASP A N 1
ATOM 781 C CA . ASP A 1 100 ? 22.62 0.904 -20.348 1 93.26 100 ASP A CA 1
ATOM 782 C C . ASP A 1 100 ? 21.983 -0.413 -19.911 1 93.26 100 ASP A C 1
ATOM 784 O O . ASP A 1 100 ? 22.619 -1.467 -19.973 1 93.26 100 ASP A O 1
ATOM 788 N N . GLY A 1 101 ? 20.782 -0.247 -19.384 1 92.47 101 GLY A N 1
ATOM 789 C CA . GLY A 1 101 ? 20.064 -1.446 -18.98 1 92.47 101 GLY A CA 1
ATOM 790 C C . GLY A 1 101 ? 20.281 -1.808 -17.523 1 92.47 101 GLY A C 1
ATOM 791 O O . GLY A 1 101 ? 19.755 -2.814 -17.043 1 92.47 101 GLY A O 1
ATOM 792 N N . MET A 1 102 ? 21.021 -0.982 -16.825 1 96.24 102 MET A N 1
ATOM 793 C CA . MET A 1 102 ? 21.227 -1.235 -15.401 1 96.24 102 MET A CA 1
ATOM 794 C C . MET A 1 102 ? 19.986 -0.862 -14.597 1 96.24 102 MET A C 1
ATOM 796 O O . MET A 1 102 ? 19.364 0.171 -14.85 1 96.24 102 MET A O 1
ATOM 800 N N . ARG A 1 103 ? 19.678 -1.777 -13.628 1 97.15 103 ARG A N 1
ATOM 801 C CA . ARG A 1 103 ? 18.456 -1.595 -12.85 1 97.15 103 ARG A CA 1
ATOM 802 C C . ARG A 1 103 ? 18.777 -1.273 -11.395 1 97.15 103 ARG A C 1
ATOM 804 O O . ARG A 1 103 ? 19.586 -1.958 -10.765 1 97.15 103 ARG A O 1
ATOM 811 N N . LYS A 1 104 ? 18.21 -0.207 -10.968 1 97.38 104 LYS A N 1
ATOM 812 C CA . LYS A 1 104 ? 18.288 0.184 -9.563 1 97.38 104 LYS A CA 1
ATOM 813 C C . LYS A 1 104 ? 16.939 0.016 -8.87 1 97.38 104 LYS A C 1
ATOM 815 O O . LYS A 1 104 ? 15.931 0.565 -9.321 1 97.38 104 LYS A O 1
ATOM 820 N N . MET A 1 105 ? 16.992 -0.758 -7.804 1 96.54 105 MET A N 1
ATOM 821 C CA . MET A 1 105 ? 15.74 -1.001 -7.093 1 96.54 105 MET A CA 1
ATOM 822 C C . MET A 1 105 ? 15.239 0.274 -6.422 1 96.54 105 MET A C 1
ATOM 824 O O . MET A 1 105 ? 15.995 0.951 -5.724 1 96.54 105 MET A O 1
ATOM 828 N N . ILE A 1 106 ? 13.931 0.541 -6.591 1 96.28 106 ILE A N 1
ATOM 829 C CA . ILE A 1 106 ? 13.411 1.765 -5.991 1 96.28 106 ILE A CA 1
ATOM 830 C C . ILE A 1 106 ? 12.262 1.428 -5.044 1 96.28 106 ILE A C 1
ATOM 832 O O . ILE A 1 106 ? 11.794 2.288 -4.294 1 96.28 106 ILE A O 1
ATOM 836 N N . ASN A 1 107 ? 11.826 0.186 -5.082 1 95.26 107 ASN A N 1
ATOM 837 C CA . ASN A 1 107 ? 10.73 -0.227 -4.212 1 95.26 107 ASN A CA 1
ATOM 838 C C . ASN A 1 107 ? 10.668 -1.745 -4.069 1 95.26 107 ASN A C 1
ATOM 840 O O . ASN A 1 107 ? 10.955 -2.475 -5.02 1 95.26 107 ASN A O 1
ATOM 844 N N . ARG A 1 108 ? 10.3 -2.249 -2.929 1 94.5 108 ARG A N 1
ATOM 845 C CA . ARG A 1 108 ? 9.964 -3.645 -2.67 1 94.5 108 ARG A CA 1
ATOM 846 C C . ARG A 1 108 ? 8.675 -3.758 -1.862 1 94.5 108 ARG A C 1
ATOM 848 O O . ARG A 1 108 ? 8.473 -3.016 -0.899 1 94.5 108 ARG A O 1
ATOM 855 N N . ALA A 1 109 ? 7.896 -4.574 -2.236 1 95.74 109 ALA A N 1
ATOM 856 C CA . ALA A 1 109 ? 6.619 -4.777 -1.557 1 95.74 109 ALA A CA 1
ATOM 857 C C . ALA A 1 109 ? 6.3 -6.263 -1.421 1 95.74 109 ALA A C 1
ATOM 859 O O . ALA A 1 109 ? 6.698 -7.069 -2.265 1 95.74 109 ALA A O 1
ATOM 860 N N . TYR A 1 110 ? 5.617 -6.61 -0.379 1 95.72 110 TYR A N 1
ATOM 861 C CA . TYR A 1 110 ? 5.021 -7.926 -0.182 1 95.72 110 TYR A CA 1
ATOM 862 C C . TYR A 1 110 ? 3.505 -7.825 -0.058 1 95.72 110 TYR A C 1
ATOM 864 O O . TYR A 1 110 ? 2.992 -7.024 0.727 1 95.72 110 TYR A O 1
ATOM 872 N N . GLU A 1 111 ? 2.867 -8.541 -0.823 1 96.94 111 GLU A N 1
ATOM 873 C CA . GLU A 1 111 ? 1.41 -8.593 -0.751 1 96.94 111 GLU A CA 1
ATOM 874 C C . GLU A 1 111 ? 0.921 -10.011 -0.469 1 96.94 111 GLU A C 1
ATOM 876 O O . GLU A 1 111 ? 1.477 -10.98 -0.991 1 96.94 111 GLU A O 1
ATOM 881 N N . VAL A 1 112 ? -0.116 -10.096 0.284 1 97.53 112 VAL A N 1
ATOM 882 C CA . VAL A 1 112 ? -0.762 -11.381 0.531 1 97.53 112 VAL A CA 1
ATOM 883 C C . VAL A 1 112 ? -2.061 -11.469 -0.267 1 97.53 112 VAL A C 1
ATOM 885 O O . VAL A 1 112 ? -2.93 -10.603 -0.148 1 97.53 112 VAL A O 1
ATOM 888 N N . MET A 1 113 ? -2.112 -12.457 -1.01 1 97.88 113 MET A N 1
ATOM 889 C CA . MET A 1 113 ? -3.281 -12.739 -1.838 1 97.88 113 MET A CA 1
ATOM 890 C C . MET A 1 113 ? -4.016 -13.978 -1.338 1 97.88 113 MET A C 1
ATOM 892 O O . MET A 1 113 ? -3.393 -14.911 -0.828 1 97.88 113 MET A O 1
ATOM 896 N N . VAL A 1 114 ? -5.336 -14.003 -1.584 1 98.04 114 VAL A N 1
ATOM 897 C CA . VAL A 1 114 ? -6.151 -15.146 -1.186 1 98.04 114 VAL A CA 1
ATOM 898 C C . VAL A 1 114 ? -6.94 -15.661 -2.388 1 98.04 114 VAL A C 1
ATOM 900 O O . VAL A 1 114 ? -7.493 -14.873 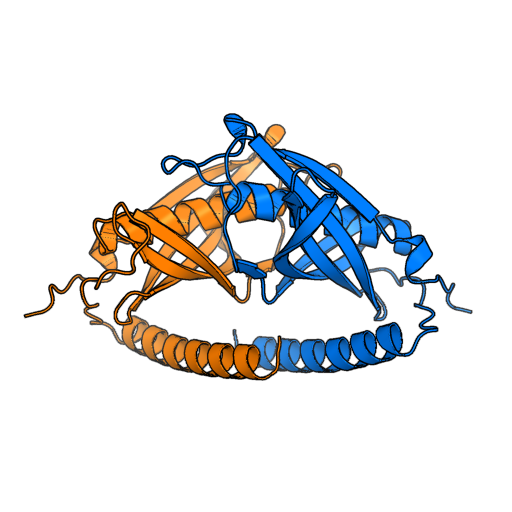-3.159 1 98.04 114 VAL A O 1
ATOM 903 N N . ALA A 1 115 ? -6.984 -16.897 -2.544 1 98.14 115 ALA A N 1
ATOM 904 C CA . ALA A 1 115 ? -7.732 -17.529 -3.628 1 98.14 115 ALA A CA 1
ATOM 905 C C . ALA A 1 115 ? -9.193 -17.735 -3.238 1 98.14 115 ALA A C 1
ATOM 907 O O . ALA A 1 115 ? -9.489 -18.166 -2.121 1 98.14 115 ALA A O 1
ATOM 908 N N . LEU A 1 116 ? -10.01 -17.472 -4.163 1 96.95 116 LEU A N 1
ATOM 909 C CA . LEU A 1 116 ? -11.445 -17.58 -3.927 1 96.95 116 LEU A CA 1
ATOM 910 C C . LEU A 1 116 ? -12.127 -18.341 -5.059 1 96.95 116 LEU A C 1
ATOM 912 O O . LEU A 1 116 ? -11.623 -18.371 -6.184 1 96.95 116 LEU A O 1
ATOM 916 N N . ASP A 1 117 ? -13.267 -18.916 -4.729 1 95.56 117 ASP A N 1
ATOM 917 C CA . ASP A 1 117 ? -14.142 -19.43 -5.778 1 95.56 117 ASP A CA 1
ATOM 918 C C . ASP A 1 117 ? -15.174 -18.383 -6.194 1 95.56 117 ASP A C 1
ATOM 920 O O . ASP A 1 117 ? -15.072 -17.216 -5.81 1 95.56 117 ASP A O 1
ATOM 924 N N . GLU A 1 118 ? -16.143 -18.765 -6.978 1 91.85 118 GLU A N 1
ATOM 925 C CA . GLU A 1 118 ? -17.11 -17.837 -7.555 1 91.85 118 GLU A CA 1
ATOM 926 C C . GLU A 1 118 ? -18.06 -17.296 -6.49 1 91.85 118 GLU A C 1
ATOM 928 O O . GLU A 1 118 ? -18.742 -16.293 -6.711 1 91.85 118 GLU A O 1
ATOM 933 N N . ASN A 1 119 ? -18.117 -17.965 -5.307 1 92.1 119 ASN A N 1
ATOM 934 C CA . ASN A 1 119 ? -18.984 -17.539 -4.215 1 92.1 119 ASN A CA 1
ATOM 935 C C . ASN A 1 119 ? -18.194 -16.844 -3.11 1 92.1 119 ASN A C 1
ATOM 937 O O . ASN A 1 119 ? -18.674 -16.72 -1.981 1 92.1 119 ASN A O 1
ATOM 941 N N . ASP A 1 120 ? -16.913 -16.569 -3.37 1 91.28 120 ASP A N 1
ATOM 942 C CA . ASP A 1 120 ? -16.037 -15.82 -2.474 1 91.28 120 ASP A CA 1
ATOM 943 C C . ASP A 1 120 ? -15.595 -16.681 -1.293 1 91.28 120 ASP A C 1
ATOM 945 O O . ASP A 1 120 ? -15.284 -16.16 -0.22 1 91.28 120 ASP A O 1
ATOM 949 N N . ASN A 1 121 ? -15.713 -18 -1.553 1 96.13 121 ASN A N 1
ATOM 950 C CA . ASN A 1 121 ? -15.134 -18.895 -0.557 1 96.13 121 ASN A CA 1
ATOM 951 C C . ASN A 1 121 ? -13.66 -19.169 -0.839 1 96.13 121 ASN A C 1
ATOM 953 O O . ASN A 1 121 ? -13.261 -19.313 -1.996 1 96.13 121 ASN A O 1
ATOM 957 N N . LYS A 1 122 ? -12.953 -19.297 0.187 1 97.37 122 LYS A N 1
ATOM 958 C CA . LYS A 1 122 ? -11.532 -19.601 0.045 1 97.37 122 LYS A CA 1
ATOM 959 C C . LYS A 1 122 ? -11.324 -20.989 -0.555 1 97.37 122 LYS A C 1
ATOM 961 O O . LYS A 1 122 ? -12.038 -21.933 -0.211 1 97.37 122 LYS A O 1
ATOM 966 N N . VAL A 1 123 ? -10.373 -21.075 -1.39 1 97.54 123 VAL A N 1
ATOM 967 C CA . VAL A 1 123 ? -10.072 -22.367 -1.999 1 97.54 123 VAL A CA 1
ATOM 968 C C . VAL A 1 123 ? -8.581 -22.667 -1.863 1 97.54 123 VAL A C 1
ATOM 970 O O . VAL A 1 123 ? -7.76 -21.749 -1.798 1 97.54 123 VAL A O 1
ATOM 973 N N . GLU A 1 124 ? -8.256 -23.942 -1.846 1 98.15 124 GLU A N 1
ATOM 974 C CA . GLU A 1 124 ? -6.867 -24.375 -1.724 1 98.15 124 GLU A CA 1
ATOM 975 C C . GLU A 1 124 ? -6.066 -24.018 -2.972 1 98.15 124 GLU A C 1
ATOM 977 O O . GLU A 1 124 ? -6.587 -24.076 -4.088 1 98.15 124 GLU A O 1
ATOM 982 N N . VAL A 1 125 ? -4.818 -23.7 -2.783 1 98.43 125 VAL A N 1
ATOM 983 C CA . VAL A 1 125 ? -3.946 -23.346 -3.898 1 98.43 125 VAL A CA 1
ATOM 984 C C . VAL A 1 125 ? -2.826 -24.376 -4.026 1 98.43 125 VAL A C 1
ATOM 986 O O . VAL A 1 125 ? -2.511 -25.082 -3.065 1 98.43 125 VAL A O 1
ATOM 989 N N . PRO A 1 126 ? -2.236 -24.496 -5.231 1 98.54 126 PRO A N 1
ATOM 990 C CA . PRO A 1 126 ? -1.078 -25.379 -5.386 1 98.54 126 PRO A CA 1
ATOM 991 C C . PRO A 1 126 ? 0.063 -25.028 -4.434 1 98.54 126 PRO A C 1
ATOM 993 O O . PRO A 1 126 ? 0.248 -23.858 -4.091 1 98.54 126 PRO A O 1
ATOM 996 N N . GLY A 1 127 ? 0.752 -26.005 -4.023 1 98.32 127 GLY A N 1
ATOM 997 C CA . GLY A 1 127 ? 1.954 -25.744 -3.247 1 98.32 127 GLY A CA 1
ATOM 998 C C . GLY A 1 127 ? 3.067 -25.116 -4.065 1 98.32 127 GLY A C 1
ATOM 999 O O . GLY A 1 127 ? 2.951 -24.988 -5.285 1 98.32 127 GLY A O 1
ATOM 1000 N N . LEU A 1 128 ? 4.127 -24.719 -3.379 1 98.38 128 LEU A N 1
ATOM 1001 C CA . LEU A 1 128 ? 5.239 -24.049 -4.044 1 98.38 128 LEU A CA 1
ATOM 1002 C C . LEU A 1 128 ? 6.517 -24.872 -3.928 1 98.38 128 LEU A C 1
ATOM 1004 O O . LEU A 1 128 ? 6.914 -25.258 -2.826 1 98.38 128 LEU A O 1
ATOM 1008 N N . ILE A 1 129 ? 7.127 -25.153 -5.034 1 98.12 129 ILE A N 1
ATOM 1009 C CA . ILE A 1 129 ? 8.423 -25.822 -5.069 1 98.12 129 ILE A CA 1
ATOM 1010 C C . ILE A 1 129 ? 9.54 -24.786 -4.973 1 98.12 129 ILE A C 1
ATOM 1012 O O . ILE A 1 129 ? 9.667 -23.918 -5.84 1 98.12 129 ILE A O 1
ATOM 1016 N N . VAL A 1 130 ? 10.262 -24.841 -3.933 1 96.03 130 VAL A N 1
ATOM 1017 C CA . VAL A 1 130 ? 11.414 -23.968 -3.726 1 96.03 130 VAL A CA 1
ATOM 1018 C C . VAL A 1 130 ? 12.704 -24.751 -3.961 1 96.03 130 VAL A C 1
ATOM 1020 O O . VAL A 1 130 ? 12.984 -25.724 -3.256 1 96.03 130 VAL A O 1
ATOM 1023 N N . GLU A 1 131 ? 13.49 -24.321 -4.859 1 95.45 131 GLU A N 1
ATOM 1024 C CA . GLU A 1 131 ? 14.589 -25.16 -5.327 1 95.45 131 GLU A CA 1
ATOM 1025 C C . GLU A 1 131 ? 15.941 -24.541 -4.983 1 95.45 131 GLU A C 1
ATOM 1027 O O . GLU A 1 131 ? 16.861 -25.242 -4.558 1 95.45 131 GLU A O 1
ATOM 1032 N N . THR A 1 132 ? 16.105 -23.263 -5.043 1 96.94 132 THR A N 1
ATOM 1033 C CA . THR A 1 132 ? 17.389 -22.598 -4.851 1 96.94 132 THR A CA 1
ATOM 1034 C C . THR A 1 132 ? 17.539 -22.117 -3.411 1 96.94 132 THR A C 1
ATOM 1036 O O . THR A 1 132 ? 16.551 -22.006 -2.682 1 96.94 132 THR A O 1
ATOM 1039 N N . GLU A 1 133 ? 18.712 -21.851 -3.016 1 97.27 133 GLU A N 1
ATOM 1040 C CA . GLU A 1 133 ? 18.976 -21.305 -1.688 1 97.27 133 GLU A CA 1
ATOM 1041 C C . GLU A 1 133 ? 18.304 -19.947 -1.507 1 97.27 133 GLU A C 1
ATOM 1043 O O . GLU A 1 133 ? 17.813 -19.631 -0.421 1 97.27 133 GLU A O 1
ATOM 1048 N N . ALA A 1 134 ? 18.329 -19.214 -2.554 1 96.25 134 ALA A N 1
ATOM 1049 C CA . ALA A 1 134 ? 17.678 -17.908 -2.504 1 96.25 134 ALA A CA 1
ATOM 1050 C C . ALA A 1 134 ? 16.179 -18.052 -2.259 1 96.25 134 ALA A C 1
ATOM 1052 O O . ALA A 1 134 ? 15.598 -17.305 -1.468 1 96.25 134 ALA A O 1
ATOM 1053 N N . GLU A 1 135 ? 15.587 -19.022 -2.91 1 97.22 135 GLU A N 1
ATOM 1054 C CA . GLU A 1 135 ? 14.157 -19.265 -2.74 1 97.22 135 GLU A CA 1
ATOM 1055 C C . GLU A 1 135 ? 13.847 -19.775 -1.336 1 97.22 135 GLU A C 1
ATOM 1057 O O . GLU A 1 135 ? 12.838 -19.394 -0.74 1 97.22 135 GLU A O 1
ATOM 1062 N N . LYS A 1 136 ? 14.688 -20.623 -0.846 1 97.32 136 LYS A N 1
ATOM 1063 C CA . LYS A 1 136 ? 14.512 -21.14 0.508 1 97.32 136 LYS A CA 1
ATOM 1064 C C . LYS A 1 136 ? 14.631 -20.024 1.542 1 97.32 136 LYS A C 1
ATOM 1066 O O . LYS A 1 136 ? 13.85 -19.967 2.495 1 97.32 136 LYS A O 1
ATOM 1071 N N . ALA A 1 137 ? 15.584 -19.194 1.328 1 96.3 137 ALA A N 1
ATOM 1072 C CA . ALA A 1 137 ? 15.749 -18.049 2.221 1 96.3 137 ALA A CA 1
ATOM 1073 C C . ALA A 1 137 ? 14.519 -17.146 2.187 1 96.3 137 ALA A C 1
ATOM 1075 O O . ALA A 1 137 ? 14.074 -16.654 3.227 1 96.3 137 ALA A O 1
ATOM 1076 N N . GLU A 1 138 ? 14.008 -16.931 1.008 1 96.08 138 GLU A N 1
ATOM 1077 C CA . GLU A 1 138 ? 12.8 -16.125 0.856 1 96.08 138 GLU A CA 1
ATOM 1078 C C . GLU A 1 138 ? 11.619 -16.758 1.587 1 96.08 138 GLU A C 1
ATOM 1080 O O . GLU A 1 138 ? 10.82 -16.056 2.21 1 96.08 138 GLU A O 1
ATOM 1085 N N . TRP A 1 139 ? 11.488 -18.055 1.454 1 97.35 139 TRP A N 1
ATOM 1086 C CA . TRP A 1 139 ? 10.428 -18.774 2.153 1 97.35 139 TRP A CA 1
ATOM 1087 C C . TRP A 1 139 ? 10.542 -18.58 3.661 1 97.35 139 TRP A C 1
ATOM 1089 O O . TRP A 1 139 ? 9.548 -18.297 4.334 1 97.35 139 TRP A O 1
ATOM 1099 N N . GLN A 1 140 ? 11.705 -18.686 4.182 1 96.35 140 GLN A N 1
ATOM 1100 C CA . GLN A 1 140 ? 11.922 -18.507 5.614 1 96.35 140 GLN A CA 1
ATOM 1101 C C . GLN A 1 140 ? 11.567 -17.089 6.052 1 96.35 140 GLN A C 1
ATOM 1103 O O . GLN A 1 140 ? 10.96 -16.893 7.107 1 96.35 140 GLN A O 1
ATOM 1108 N N . GLY A 1 141 ? 11.994 -16.167 5.213 1 94.48 141 GLY A N 1
ATOM 1109 C CA . GLY A 1 141 ? 11.603 -14.793 5.485 1 94.48 141 GLY A CA 1
ATOM 1110 C C . GLY A 1 141 ? 10.1 -14.592 5.496 1 94.48 141 GLY A C 1
ATOM 1111 O O . GLY A 1 141 ? 9.572 -13.858 6.335 1 94.48 141 GLY A O 1
ATOM 1112 N N . ALA A 1 142 ? 9.489 -15.254 4.615 1 95.71 142 ALA A N 1
ATOM 1113 C CA . ALA A 1 142 ? 8.036 -15.142 4.512 1 95.71 142 ALA A CA 1
ATOM 1114 C C . ALA A 1 142 ? 7.352 -15.731 5.742 1 95.71 142 ALA A C 1
ATOM 1116 O O . ALA A 1 142 ? 6.328 -15.216 6.197 1 95.71 142 ALA A O 1
ATOM 1117 N N . GLU A 1 143 ? 7.856 -16.805 6.232 1 95.26 143 GLU A N 1
ATOM 1118 C CA . GLU A 1 143 ? 7.31 -17.389 7.453 1 95.26 143 GLU A CA 1
ATOM 1119 C C . GLU A 1 143 ? 7.386 -16.406 8.618 1 95.26 143 GLU A C 1
ATOM 1121 O O . GLU A 1 143 ? 6.452 -16.308 9.416 1 95.26 143 GLU A O 1
ATOM 1126 N N . LYS A 1 144 ? 8.517 -15.703 8.672 1 92.7 144 LYS A N 1
ATOM 1127 C CA . LYS A 1 144 ? 8.677 -14.697 9.718 1 92.7 144 LYS A CA 1
ATOM 1128 C C . LYS A 1 144 ? 7.677 -13.558 9.542 1 92.7 144 LYS A C 1
ATOM 1130 O O . LYS A 1 144 ? 7.078 -13.094 10.515 1 92.7 144 LYS A O 1
ATOM 1135 N N . ARG A 1 145 ? 7.556 -13.124 8.306 1 91.32 145 ARG A N 1
ATOM 1136 C CA . ARG A 1 145 ? 6.59 -12.065 8.031 1 91.32 145 ARG A CA 1
ATOM 1137 C C . ARG A 1 145 ? 5.174 -12.513 8.374 1 91.32 145 ARG A C 1
ATOM 1139 O O . ARG A 1 145 ? 4.38 -11.731 8.902 1 91.32 145 ARG A O 1
ATOM 1146 N N . TYR A 1 146 ? 4.877 -13.726 8.063 1 91.75 146 TYR A N 1
ATOM 1147 C CA . TYR A 1 146 ? 3.572 -14.295 8.382 1 91.75 146 TYR A CA 1
ATOM 1148 C C . TYR A 1 146 ? 3.313 -14.26 9.883 1 91.75 146 TYR A C 1
ATOM 1150 O O . TYR A 1 146 ? 2.233 -13.861 10.324 1 91.75 146 TYR A O 1
ATOM 1158 N N . ALA A 1 147 ? 4.283 -14.647 10.625 1 90.37 147 ALA A N 1
ATOM 1159 C CA . ALA A 1 147 ? 4.159 -14.673 12.08 1 90.37 147 ALA A CA 1
ATOM 1160 C C . ALA A 1 147 ? 3.941 -13.269 12.637 1 90.37 147 ALA A C 1
ATOM 1162 O O . ALA A 1 147 ? 3.142 -13.076 13.556 1 90.37 147 ALA A O 1
ATOM 1163 N N . LEU A 1 148 ? 4.654 -12.37 12.086 1 86.29 148 LEU A N 1
ATOM 1164 C CA . LEU A 1 148 ? 4.53 -10.987 12.536 1 86.29 148 LEU A CA 1
ATOM 1165 C C . LEU A 1 148 ? 3.145 -10.435 12.217 1 86.29 148 LEU A C 1
ATOM 1167 O O . LEU A 1 148 ? 2.545 -9.739 13.039 1 86.29 148 LEU A O 1
ATOM 1171 N N . ARG A 1 149 ? 2.634 -10.754 11.057 1 86.32 149 ARG A N 1
ATOM 1172 C CA . ARG A 1 149 ? 1.3 -10.304 10.673 1 86.32 149 ARG A CA 1
ATOM 1173 C C . ARG A 1 149 ? 0.239 -10.885 11.602 1 86.32 149 ARG A C 1
ATOM 1175 O O . ARG A 1 149 ? -0.71 -10.193 11.979 1 86.32 149 ARG A O 1
ATOM 1182 N N . LYS A 1 150 ? 0.376 -12.091 11.88 1 85.31 150 LYS A N 1
ATOM 1183 C CA . LYS A 1 150 ? -0.563 -12.751 12.783 1 85.31 150 LYS A CA 1
ATOM 1184 C C . LYS A 1 150 ? -0.58 -12.074 14.15 1 85.31 150 LYS A C 1
ATOM 1186 O O . LYS A 1 150 ? -1.646 -11.862 14.731 1 85.31 150 LYS A O 1
ATOM 1191 N N . LYS A 1 151 ? 0.559 -11.733 14.588 1 82.94 151 LYS A N 1
ATOM 1192 C CA . LYS A 1 151 ? 0.675 -11.048 15.872 1 82.94 151 LYS A CA 1
ATOM 1193 C C . LYS A 1 151 ? 0.002 -9.679 15.827 1 82.94 151 LYS A C 1
ATOM 1195 O O . LYS A 1 151 ? -0.697 -9.293 16.766 1 82.94 151 LYS A O 1
ATOM 1200 N N . ARG A 1 152 ? 0.203 -8.913 14.734 1 79.19 152 ARG A N 1
ATOM 1201 C CA . ARG A 1 152 ? -0.387 -7.588 14.569 1 79.19 152 ARG A CA 1
ATOM 1202 C C . ARG A 1 152 ? -1.909 -7.668 14.52 1 79.19 152 ARG A C 1
ATOM 1204 O O . ARG A 1 152 ? -2.599 -6.808 15.07 1 79.19 152 ARG A O 1
ATOM 1211 N N . ARG A 1 153 ? -2.408 -8.7 13.901 1 77.89 153 ARG A N 1
ATOM 1212 C CA . ARG A 1 153 ? -3.851 -8.895 13.798 1 77.89 153 ARG A CA 1
ATOM 1213 C C . ARG A 1 153 ? -4.474 -9.111 15.173 1 77.89 153 ARG A C 1
ATOM 1215 O O . ARG A 1 153 ? -5.545 -8.576 15.466 1 77.89 153 ARG A O 1
ATOM 1222 N N . ILE A 1 154 ? -3.735 -9.738 15.997 1 75.41 154 ILE A N 1
ATOM 1223 C CA . ILE A 1 154 ? -4.218 -10.041 17.34 1 75.41 154 ILE A CA 1
ATOM 1224 C C . ILE A 1 154 ? -4.188 -8.778 18.197 1 75.41 154 ILE A C 1
ATOM 1226 O O . ILE A 1 154 ? -5.078 -8.56 19.023 1 75.41 154 ILE A O 1
ATOM 1230 N N . GLU A 1 155 ? -3.25 -7.928 17.928 1 68.67 155 GLU A N 1
ATOM 1231 C CA . GLU A 1 155 ? -3.08 -6.719 18.729 1 68.67 155 GLU A CA 1
ATOM 1232 C C . GLU A 1 155 ? -3.936 -5.576 18.191 1 68.67 155 GLU A C 1
ATOM 1234 O O . GLU A 1 155 ? -4.047 -4.525 18.826 1 68.67 155 GLU A O 1
ATOM 1239 N N . GLY A 1 156 ? -4.667 -5.833 17.142 1 62.66 156 GLY A N 1
ATOM 1240 C CA . GLY A 1 156 ? -5.575 -4.831 16.608 1 62.66 156 GLY A CA 1
ATOM 1241 C C . GLY A 1 156 ? -4.889 -3.825 15.703 1 62.66 156 GLY A C 1
ATOM 1242 O O . GLY A 1 156 ? -5.277 -2.655 15.66 1 62.66 156 GLY A O 1
ATOM 1243 N N . PHE A 1 157 ? -3.744 -4.339 15.146 1 59.69 157 PHE A N 1
ATOM 1244 C CA . PHE A 1 157 ? -3.071 -3.444 14.213 1 59.69 157 PHE A CA 1
ATOM 1245 C C . PHE A 1 157 ? -3.475 -3.756 12.777 1 59.69 157 PHE A C 1
ATOM 1247 O O . PHE A 1 157 ? -3.841 -4.89 12.462 1 59.69 157 PHE A O 1
ATOM 1254 N N . MET B 1 1 ? 10.455 28.761 18.142 1 71.27 1 MET B N 1
ATOM 1255 C CA . MET B 1 1 ? 9.619 27.649 18.585 1 71.27 1 MET B CA 1
ATOM 1256 C C . MET B 1 1 ? 8.97 26.948 17.397 1 71.27 1 MET B C 1
ATOM 1258 O O . MET B 1 1 ? 8.508 27.603 16.461 1 71.27 1 MET B O 1
ATOM 1262 N N . ARG B 1 2 ? 9.035 25.543 17.38 1 84.27 2 ARG B N 1
ATOM 1263 C CA . ARG B 1 2 ? 8.427 24.808 16.276 1 84.27 2 ARG B CA 1
ATOM 1264 C C . ARG B 1 2 ? 6.921 25.043 16.225 1 84.27 2 ARG B C 1
ATOM 1266 O O . ARG B 1 2 ? 6.245 24.994 17.254 1 84.27 2 ARG B O 1
ATOM 1273 N N . LYS B 1 3 ? 6.407 25.45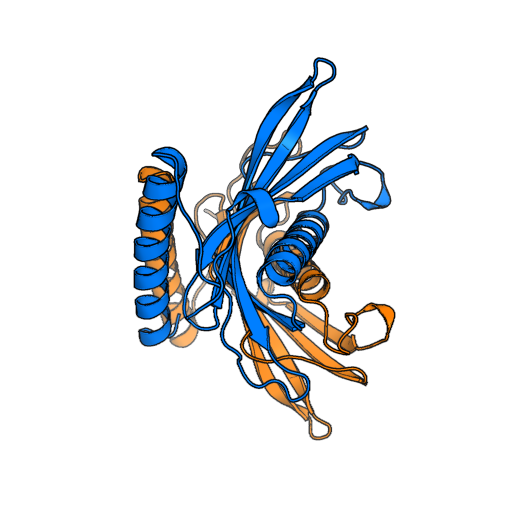5 15.067 1 93.92 3 LYS B N 1
ATOM 1274 C CA . LYS B 1 3 ? 4.963 25.608 14.919 1 93.92 3 LYS B CA 1
ATOM 1275 C C . LYS B 1 3 ? 4.232 24.327 15.31 1 93.92 3 LYS B C 1
ATOM 1277 O O . LYS B 1 3 ? 4.755 23.226 15.125 1 93.92 3 LYS B O 1
ATOM 1282 N N . MET B 1 4 ? 3.05 24.545 15.929 1 97.7 4 MET B N 1
ATOM 1283 C CA . MET B 1 4 ? 2.219 23.41 16.319 1 97.7 4 MET B CA 1
ATOM 1284 C C . MET B 1 4 ? 0.863 23.464 15.624 1 97.7 4 MET B C 1
ATOM 1286 O O . MET B 1 4 ? 0.309 24.546 15.418 1 97.7 4 MET B O 1
ATOM 1290 N N . LYS B 1 5 ? 0.333 22.362 15.264 1 98.2 5 LYS B N 1
ATOM 1291 C CA . LYS B 1 5 ? -0.999 22.239 14.68 1 98.2 5 LYS B CA 1
ATOM 1292 C C . LYS B 1 5 ? -1.793 21.123 15.353 1 98.2 5 LYS B C 1
ATOM 1294 O O . LYS B 1 5 ? -1.213 20.169 15.875 1 98.2 5 LYS B O 1
ATOM 1299 N N . ARG B 1 6 ? -3.072 21.291 15.307 1 98.33 6 ARG B N 1
ATOM 1300 C CA . ARG B 1 6 ? -3.943 20.252 15.848 1 98.33 6 ARG B CA 1
ATOM 1301 C C . ARG B 1 6 ? -4.218 19.171 14.808 1 98.33 6 ARG B C 1
ATOM 1303 O O . ARG B 1 6 ? -4.066 19.405 13.607 1 98.33 6 ARG B O 1
ATOM 1310 N N . VAL B 1 7 ? -4.639 17.982 15.242 1 98.29 7 VAL B N 1
ATOM 1311 C CA . VAL B 1 7 ? -5.005 16.884 14.353 1 98.29 7 VAL B CA 1
ATOM 1312 C C . VAL B 1 7 ? -6.088 17.346 13.381 1 98.29 7 VAL B C 1
ATOM 1314 O O . VAL B 1 7 ? -6.012 17.072 12.181 1 98.29 7 VAL B O 1
ATOM 1317 N N . GLU B 1 8 ? -7.02 18.105 13.845 1 97.85 8 GLU B N 1
ATOM 1318 C CA . GLU B 1 8 ? -8.184 18.519 13.068 1 97.85 8 GLU B CA 1
ATOM 1319 C C . GLU B 1 8 ? -7.796 19.516 11.98 1 97.85 8 GLU B C 1
ATOM 1321 O O . GLU B 1 8 ? -8.524 19.688 10.999 1 97.85 8 GLU B O 1
ATOM 1326 N N . ASP B 1 9 ? -6.654 20.144 12.143 1 97.95 9 ASP B N 1
ATOM 1327 C CA . ASP B 1 9 ? -6.225 21.163 11.19 1 97.95 9 ASP B CA 1
ATOM 1328 C C . ASP B 1 9 ? -5.892 20.542 9.835 1 97.95 9 ASP B C 1
ATOM 1330 O O . ASP B 1 9 ? -5.94 21.221 8.807 1 97.95 9 ASP B O 1
ATOM 1334 N N . SER B 1 10 ? -5.538 19.243 9.862 1 98.17 10 SER B N 1
ATOM 1335 C CA . SER B 1 10 ? -5.129 18.615 8.61 1 98.17 10 SER B CA 1
ATOM 1336 C C . SER B 1 10 ? -6.065 17.471 8.233 1 98.17 10 SER B C 1
ATOM 1338 O O . SER B 1 10 ? -5.919 16.868 7.168 1 98.17 10 SER B O 1
ATOM 1340 N N . ARG B 1 11 ? -7.04 17.169 9.085 1 98.38 11 ARG B N 1
ATOM 1341 C CA . ARG B 1 11 ? -7.971 16.078 8.815 1 98.38 11 ARG B CA 1
ATOM 1342 C C . ARG B 1 11 ? -8.691 16.288 7.487 1 98.38 11 ARG B C 1
ATOM 1344 O O . ARG B 1 11 ? -9.123 17.4 7.178 1 98.38 11 ARG B O 1
ATOM 1351 N N . THR B 1 12 ? -8.883 15.209 6.688 1 98.58 12 THR B N 1
ATOM 1352 C CA . THR B 1 12 ? -9.487 15.287 5.362 1 98.58 12 THR B CA 1
ATOM 1353 C C . THR B 1 12 ? -10.438 14.115 5.132 1 98.58 12 THR B C 1
ATOM 1355 O O . THR B 1 12 ? -10.162 12.992 5.558 1 98.58 12 THR B O 1
ATOM 1358 N N . GLU B 1 13 ? -11.506 14.366 4.419 1 98.65 13 GLU B N 1
ATOM 1359 C CA . GLU B 1 13 ? -12.483 13.341 4.067 1 98.65 13 GLU B CA 1
ATOM 1360 C C . GLU B 1 13 ? -12.861 13.422 2.591 1 98.65 13 GLU B C 1
ATOM 1362 O O . GLU B 1 13 ? -13.114 14.509 2.068 1 98.65 13 GLU B O 1
ATOM 1367 N N . ASN B 1 14 ? -12.854 12.343 1.878 1 98.45 14 ASN B N 1
ATOM 1368 C CA . ASN B 1 14 ? -13.316 12.22 0.5 1 98.45 14 ASN B CA 1
ATOM 1369 C C . ASN B 1 14 ? -14.346 11.105 0.351 1 98.45 14 ASN B C 1
ATOM 1371 O O . ASN B 1 14 ? -14.273 10.09 1.046 1 98.45 14 ASN B O 1
ATOM 1375 N N . THR B 1 15 ? -15.253 11.303 -0.549 1 98.08 15 THR B N 1
ATOM 1376 C CA . THR B 1 15 ? -16.296 10.32 -0.816 1 98.08 15 THR B CA 1
ATOM 1377 C C . THR B 1 15 ? -16.343 9.971 -2.301 1 98.08 15 THR B C 1
ATOM 1379 O O . THR B 1 15 ? -16.245 10.855 -3.155 1 98.08 15 THR B O 1
ATOM 1382 N N . TYR B 1 16 ? -16.486 8.697 -2.534 1 97.8 16 TYR B N 1
ATOM 1383 C CA . TYR B 1 16 ? -16.532 8.212 -3.909 1 97.8 16 TYR B CA 1
ATOM 1384 C C . TYR B 1 16 ? -17.757 7.335 -4.137 1 97.8 16 TYR B C 1
ATOM 1386 O O . TYR B 1 16 ? -18.069 6.468 -3.318 1 97.8 16 TYR B O 1
ATOM 1394 N N . LEU B 1 17 ? -18.385 7.639 -5.224 1 97.47 17 LEU B N 1
ATOM 1395 C CA . LEU B 1 17 ? -19.343 6.666 -5.737 1 97.47 17 LEU B CA 1
ATOM 1396 C C . LEU B 1 17 ? -18.655 5.653 -6.646 1 97.47 17 LEU B C 1
ATOM 1398 O O . LEU B 1 17 ? -18.054 6.026 -7.656 1 97.47 17 LEU B O 1
ATOM 1402 N N . ILE B 1 18 ? -18.769 4.416 -6.285 1 97.46 18 ILE B N 1
ATOM 1403 C CA . ILE B 1 18 ? -18.059 3.389 -7.039 1 97.46 18 ILE B CA 1
ATOM 1404 C C . ILE B 1 18 ? -18.735 3.183 -8.393 1 97.46 18 ILE B C 1
ATOM 1406 O O . ILE B 1 18 ? -19.931 2.89 -8.458 1 97.46 18 ILE B O 1
ATOM 1410 N N . MET B 1 19 ? -17.962 3.322 -9.407 1 97.36 19 MET B N 1
ATOM 1411 C CA . MET B 1 19 ? -18.408 3.211 -10.793 1 97.36 19 MET B CA 1
ATOM 1412 C C . MET B 1 19 ? -17.612 2.143 -11.536 1 97.36 19 MET B C 1
ATOM 1414 O O . MET B 1 19 ? -16.674 1.565 -10.985 1 97.36 19 MET B O 1
ATOM 1418 N N . ASN B 1 20 ? -17.901 1.833 -12.716 1 96.64 20 ASN B N 1
ATOM 1419 C CA . ASN B 1 20 ? -17.292 0.767 -13.503 1 96.64 20 ASN B CA 1
ATOM 1420 C C . ASN B 1 20 ? -15.784 0.96 -13.636 1 96.64 20 ASN B C 1
ATOM 1422 O O . ASN B 1 20 ? -15.029 -0.014 -13.659 1 96.64 20 ASN B O 1
ATOM 1426 N N . LYS B 1 21 ? -15.328 2.165 -13.692 1 95.72 21 LYS B N 1
ATOM 1427 C CA . LYS B 1 21 ? -13.908 2.447 -13.881 1 95.72 21 LYS B CA 1
ATOM 1428 C C . LYS B 1 21 ? -13.102 2.071 -12.641 1 95.72 21 LYS B C 1
ATOM 1430 O O . LYS B 1 21 ? -11.871 2.025 -12.685 1 95.72 21 LYS B O 1
ATOM 1435 N N . HIS B 1 22 ? -13.815 1.887 -11.531 1 97.17 22 HIS B N 1
ATOM 1436 C CA . HIS B 1 22 ? -13.13 1.614 -10.273 1 97.17 22 HIS B CA 1
ATOM 1437 C C . HIS B 1 22 ? -13.066 0.116 -9.994 1 97.17 22 HIS B C 1
ATOM 1439 O O . HIS B 1 22 ? -12.424 -0.314 -9.033 1 97.17 22 HIS B O 1
ATOM 1445 N N . ILE B 1 23 ? -13.741 -0.702 -10.733 1 95.25 23 ILE B N 1
ATOM 1446 C CA . ILE B 1 23 ? -13.954 -2.087 -10.328 1 95.25 23 ILE B CA 1
ATOM 1447 C C . ILE B 1 23 ? -13.041 -3.007 -11.135 1 95.25 23 ILE B C 1
ATOM 1449 O O . ILE B 1 23 ? -12.691 -2.699 -12.276 1 95.25 23 ILE B O 1
ATOM 1453 N N . ASN B 1 24 ? -12.711 -4.127 -10.546 1 92.36 24 ASN B N 1
ATOM 1454 C CA . ASN B 1 24 ? -11.944 -5.163 -11.229 1 92.36 24 ASN B CA 1
ATOM 1455 C C . ASN B 1 24 ? -12.853 -6.127 -11.987 1 92.36 24 ASN B C 1
ATOM 1457 O O . ASN B 1 24 ? -14.051 -5.876 -12.126 1 92.36 24 ASN B O 1
ATOM 1461 N N . SER B 1 25 ? -12.259 -7.185 -12.544 1 89.51 25 SER B N 1
ATOM 1462 C CA . SER B 1 25 ? -13.002 -8.114 -13.389 1 89.51 25 SER B CA 1
ATOM 1463 C C . SER B 1 25 ? -13.99 -8.937 -12.569 1 89.51 25 SER B C 1
ATOM 1465 O O . SER B 1 25 ? -14.862 -9.606 -13.127 1 89.51 25 SER B O 1
ATOM 1467 N N . TYR B 1 26 ? -13.939 -8.809 -11.242 1 89.09 26 TYR B N 1
ATOM 1468 C CA . TYR B 1 26 ? -14.818 -9.611 -10.398 1 89.09 26 TYR B CA 1
ATOM 1469 C C . TYR B 1 26 ? -15.911 -8.75 -9.775 1 89.09 26 TYR B C 1
ATOM 1471 O O . TYR B 1 26 ? -16.655 -9.213 -8.907 1 89.09 26 TYR B O 1
ATOM 1479 N N . GLY B 1 27 ? -15.909 -7.487 -10.146 1 90.72 27 GLY B N 1
ATOM 1480 C CA . GLY B 1 27 ? -16.975 -6.595 -9.72 1 90.72 27 GLY B CA 1
ATOM 1481 C C . GLY B 1 27 ? -16.712 -5.951 -8.373 1 90.72 27 GLY B C 1
ATOM 1482 O O . GLY B 1 27 ? -17.635 -5.451 -7.727 1 90.72 27 GLY B O 1
ATOM 1483 N N . ARG B 1 28 ? -15.523 -6.005 -7.994 1 93.61 28 ARG B N 1
ATOM 1484 C CA . ARG B 1 28 ? -15.138 -5.388 -6.728 1 93.61 28 ARG B CA 1
ATOM 1485 C C . ARG B 1 28 ? -14.24 -4.178 -6.96 1 93.61 28 ARG B C 1
ATOM 1487 O O . ARG B 1 28 ? -13.547 -4.097 -7.976 1 93.61 28 ARG B O 1
ATOM 1494 N N . LEU B 1 29 ? -14.303 -3.271 -6.002 1 96.76 29 LEU B N 1
ATOM 1495 C CA . LEU B 1 29 ? -13.338 -2.179 -6.064 1 96.76 29 LEU B CA 1
ATOM 1496 C C . LEU B 1 29 ? -11.917 -2.716 -6.2 1 96.76 29 LEU B C 1
ATOM 1498 O O . LEU B 1 29 ? -11.478 -3.535 -5.389 1 96.76 29 LEU B O 1
ATOM 1502 N N . PHE B 1 30 ? -11.295 -2.272 -7.223 1 96.9 30 PHE B N 1
ATOM 1503 C CA . PHE B 1 30 ? -9.918 -2.694 -7.451 1 96.9 30 PHE B CA 1
ATOM 1504 C C . PHE B 1 30 ? -9.003 -2.169 -6.351 1 96.9 30 PHE B C 1
ATOM 1506 O O . PHE B 1 30 ? -8.963 -0.965 -6.092 1 96.9 30 PHE B O 1
ATOM 1513 N N . GLY B 1 31 ? -8.24 -3.033 -5.737 1 96.16 31 GLY B N 1
ATOM 1514 C CA . GLY B 1 31 ? -7.346 -2.64 -4.659 1 96.16 31 GLY B CA 1
ATOM 1515 C C . GLY B 1 31 ? -6.369 -1.552 -5.063 1 96.16 31 GLY B C 1
ATOM 1516 O O . GLY B 1 31 ? -5.99 -0.714 -4.242 1 96.16 31 GLY B O 1
ATOM 1517 N N . GLY B 1 32 ? -5.964 -1.62 -6.286 1 96.57 32 GLY B N 1
ATOM 1518 C CA . GLY B 1 32 ? -5.055 -0.604 -6.795 1 96.57 32 GLY B CA 1
ATOM 1519 C C . GLY B 1 32 ? -5.657 0.788 -6.794 1 96.57 32 GLY B C 1
ATOM 1520 O O . GLY B 1 32 ? -4.981 1.762 -6.454 1 96.57 32 GLY B O 1
ATOM 1521 N N . VAL B 1 33 ? -6.893 0.878 -7.176 1 97.52 33 VAL B N 1
ATOM 1522 C CA . VAL B 1 33 ? -7.597 2.156 -7.166 1 97.52 33 VAL B CA 1
ATOM 1523 C C . VAL B 1 33 ? -7.709 2.673 -5.733 1 97.52 33 VAL B C 1
ATOM 1525 O O . VAL B 1 33 ? -7.414 3.84 -5.463 1 97.52 33 VA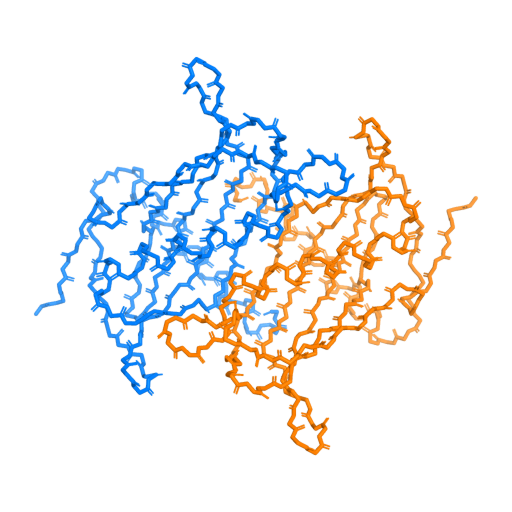L B O 1
ATOM 1528 N N . LEU B 1 34 ? -8.088 1.826 -4.847 1 97.76 34 LEU B N 1
ATOM 1529 C CA . LEU B 1 34 ? -8.19 2.22 -3.447 1 97.76 34 LEU B CA 1
ATOM 1530 C C . LEU B 1 34 ? -6.838 2.681 -2.912 1 97.76 34 LEU B C 1
ATOM 1532 O O . LEU B 1 34 ? -6.753 3.697 -2.219 1 97.76 34 LEU B O 1
ATOM 1536 N N . MET B 1 35 ? -5.802 1.976 -3.212 1 97.33 35 MET B N 1
ATOM 1537 C CA . MET B 1 35 ? -4.464 2.338 -2.751 1 97.33 35 MET B CA 1
ATOM 1538 C C . MET B 1 35 ? -4.052 3.702 -3.294 1 97.33 35 MET B C 1
ATOM 1540 O O . MET B 1 35 ? -3.389 4.476 -2.602 1 97.33 35 MET B O 1
ATOM 1544 N N . GLN B 1 36 ? -4.416 3.936 -4.477 1 97.6 36 GLN B N 1
ATOM 1545 C CA . GLN B 1 36 ? -4.137 5.25 -5.046 1 97.6 36 GLN B CA 1
ATOM 1546 C C . GLN B 1 36 ? -4.857 6.35 -4.271 1 97.6 36 GLN B C 1
ATOM 1548 O O . GLN B 1 36 ? -4.269 7.39 -3.968 1 97.6 36 GLN B O 1
ATOM 1553 N N . TRP B 1 37 ? -6.132 6.123 -3.961 1 98.2 37 TRP B N 1
ATOM 1554 C CA . TRP B 1 37 ? -6.891 7.102 -3.189 1 98.2 37 TRP B CA 1
ATOM 1555 C C . TRP B 1 37 ? -6.272 7.307 -1.81 1 98.2 37 TRP B C 1
ATOM 1557 O O . TRP B 1 37 ? -6.187 8.437 -1.323 1 98.2 37 TRP B O 1
ATOM 1567 N N . ILE B 1 38 ? -5.855 6.26 -1.258 1 97.93 38 ILE B N 1
ATOM 1568 C CA . ILE B 1 38 ? -5.243 6.304 0.066 1 97.93 38 ILE B CA 1
ATOM 1569 C C . ILE B 1 38 ? -3.972 7.148 0.02 1 97.93 38 ILE B C 1
ATOM 1571 O O . ILE B 1 38 ? -3.762 8.013 0.874 1 97.93 38 ILE B O 1
ATOM 1575 N N . ASP B 1 39 ? -3.152 6.911 -0.897 1 97.98 39 ASP B N 1
ATOM 1576 C CA . ASP B 1 39 ? -1.904 7.656 -1.023 1 97.98 39 ASP B CA 1
ATOM 1577 C C . ASP B 1 39 ? -2.172 9.138 -1.275 1 97.98 39 ASP B C 1
ATOM 1579 O O . ASP B 1 39 ? -1.493 10.002 -0.715 1 97.98 39 ASP B O 1
ATOM 1583 N N . GLU B 1 40 ? -3.107 9.39 -2.18 1 97.53 40 GLU B N 1
ATOM 1584 C CA . GLU B 1 40 ? -3.505 10.773 -2.429 1 97.53 40 GLU B CA 1
ATOM 1585 C C . GLU B 1 40 ? -3.967 11.454 -1.144 1 97.53 40 GLU B C 1
ATOM 1587 O O . GLU B 1 40 ? -3.563 12.582 -0.853 1 97.53 40 GLU B O 1
ATOM 1592 N N . MET B 1 41 ? -4.763 10.779 -0.397 1 98.36 41 MET B N 1
ATOM 1593 C CA . MET B 1 41 ? -5.272 11.321 0.859 1 98.36 41 MET B CA 1
ATOM 1594 C C . MET B 1 41 ? -4.135 11.571 1.845 1 98.36 41 MET B C 1
ATOM 1596 O O . MET B 1 41 ? -4.097 12.611 2.503 1 98.36 41 MET B O 1
ATOM 1600 N N . ALA B 1 42 ? -3.253 10.629 1.945 1 98.21 42 ALA B N 1
ATOM 1601 C CA . ALA B 1 42 ? -2.102 10.815 2.825 1 98.21 42 ALA B CA 1
ATOM 1602 C C . ALA B 1 42 ? -1.304 12.054 2.429 1 98.21 42 ALA B C 1
ATOM 1604 O O . ALA B 1 42 ? -0.875 12.825 3.29 1 98.21 42 ALA B O 1
ATOM 1605 N N . GLY B 1 43 ? -1.106 12.224 1.151 1 97.86 43 GLY B N 1
ATOM 1606 C CA . GLY B 1 43 ? -0.421 13.406 0.651 1 97.86 43 GLY B CA 1
ATOM 1607 C C . GLY B 1 43 ? -1.124 14.701 1.014 1 97.86 43 GLY B C 1
ATOM 1608 O O . GLY B 1 43 ? -0.477 15.679 1.394 1 97.86 43 GLY B O 1
ATOM 1609 N N . ILE B 1 44 ? -2.426 14.706 0.886 1 98.19 44 ILE B N 1
ATOM 1610 C CA . ILE B 1 44 ? -3.213 15.897 1.185 1 98.19 44 ILE B CA 1
ATOM 1611 C C . ILE B 1 44 ? -3.084 16.243 2.667 1 98.19 44 ILE B C 1
ATOM 1613 O O . ILE B 1 44 ? -2.795 17.388 3.021 1 98.19 44 ILE B O 1
ATOM 1617 N N . VAL B 1 45 ? -3.27 15.276 3.533 1 98.79 45 VAL B N 1
ATOM 1618 C CA . VAL B 1 45 ? -3.183 15.488 4.974 1 98.79 45 VAL B CA 1
ATOM 1619 C C . VAL B 1 45 ? -1.792 16.001 5.339 1 98.79 45 VAL B C 1
ATOM 1621 O O . VAL B 1 45 ? -1.658 16.985 6.069 1 98.79 45 VAL B O 1
ATOM 1624 N N . ALA B 1 46 ? -0.782 15.344 4.831 1 98.65 46 ALA B N 1
ATOM 1625 C CA . ALA B 1 46 ? 0.599 15.703 5.143 1 98.65 46 ALA B CA 1
ATOM 1626 C C . ALA B 1 46 ? 0.933 17.098 4.624 1 98.65 46 ALA B C 1
ATOM 1628 O O . ALA B 1 46 ? 1.597 17.88 5.31 1 98.65 46 ALA B O 1
ATOM 1629 N N . HIS B 1 47 ? 0.482 17.358 3.457 1 97.98 47 HIS B N 1
ATOM 1630 C CA . HIS B 1 47 ? 0.716 18.675 2.875 1 97.98 47 HIS B CA 1
ATOM 1631 C C . HIS B 1 47 ? 0.053 19.769 3.704 1 97.98 47 HIS B C 1
ATOM 1633 O O . HIS B 1 47 ? 0.659 20.812 3.963 1 97.98 47 HIS B O 1
ATOM 1639 N N . ARG B 1 48 ? -1.186 19.569 4.087 1 98.25 48 ARG B N 1
ATOM 1640 C CA . ARG B 1 48 ? -1.907 20.528 4.918 1 98.25 48 ARG B CA 1
ATOM 1641 C C . ARG B 1 48 ? -1.168 20.783 6.227 1 98.25 48 ARG B C 1
ATOM 1643 O O . ARG B 1 48 ? -1.157 21.908 6.731 1 98.25 48 ARG B O 1
ATOM 1650 N N . HIS B 1 49 ? -0.572 19.795 6.748 1 98.6 49 HIS B N 1
ATOM 1651 C CA . HIS B 1 49 ? 0.127 19.933 8.021 1 98.6 49 HIS B CA 1
ATOM 1652 C C . HIS B 1 49 ? 1.476 20.62 7.837 1 98.6 49 HIS B C 1
ATOM 1654 O O . HIS B 1 49 ? 1.795 21.573 8.552 1 98.6 49 HIS B O 1
ATOM 1660 N N . ALA B 1 50 ? 2.214 20.15 6.85 1 97.98 50 ALA B N 1
ATOM 1661 C CA . ALA B 1 50 ? 3.602 20.571 6.683 1 97.98 50 ALA B CA 1
ATOM 1662 C C . ALA B 1 50 ? 3.684 21.921 5.975 1 97.98 50 ALA B C 1
ATOM 1664 O O . ALA B 1 50 ? 4.629 22.684 6.189 1 97.98 50 ALA B O 1
ATOM 1665 N N . GLY B 1 51 ? 2.755 22.155 5.033 1 96.63 51 GLY B N 1
ATOM 1666 C CA . GLY B 1 51 ? 2.788 23.373 4.239 1 96.63 51 GLY B CA 1
ATOM 1667 C C . GLY B 1 51 ? 3.905 23.385 3.212 1 96.63 51 GLY B C 1
ATOM 1668 O O . GLY B 1 51 ? 4.401 24.45 2.84 1 96.63 51 GLY B O 1
ATOM 1669 N N . THR B 1 52 ? 4.438 22.186 2.892 1 95.82 52 THR B N 1
ATOM 1670 C CA . THR B 1 52 ? 5.526 22.034 1.932 1 95.82 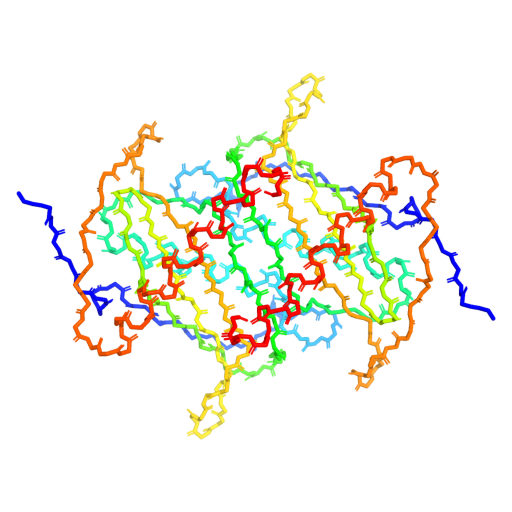52 THR B CA 1
ATOM 1671 C C . THR B 1 52 ? 5.314 20.796 1.066 1 95.82 52 THR B C 1
ATOM 1673 O O . THR B 1 52 ? 4.281 20.13 1.167 1 95.82 52 THR B O 1
ATOM 1676 N N . ILE B 1 53 ? 6.278 20.529 0.168 1 95.38 53 ILE B N 1
ATOM 1677 C CA . ILE B 1 53 ? 6.275 19.31 -0.632 1 95.38 53 ILE B CA 1
ATOM 1678 C C . ILE B 1 53 ? 6.407 18.093 0.28 1 95.38 53 ILE B C 1
ATOM 1680 O O . ILE B 1 53 ? 7.183 18.109 1.238 1 95.38 53 ILE B O 1
ATOM 1684 N N . VAL B 1 54 ? 5.646 17.095 -0.074 1 97.07 54 VAL B N 1
ATOM 1685 C CA . VAL B 1 54 ? 5.735 15.869 0.712 1 97.07 54 VAL B CA 1
ATOM 1686 C C . VAL B 1 54 ? 5.865 14.666 -0.219 1 97.07 54 VAL B C 1
ATOM 1688 O O . VAL B 1 54 ? 5.459 14.727 -1.382 1 97.07 54 VAL B O 1
ATOM 1691 N N . THR B 1 55 ? 6.438 13.588 0.238 1 95.95 55 THR B N 1
ATOM 1692 C CA . THR B 1 55 ? 6.57 12.331 -0.49 1 95.95 55 THR B CA 1
ATOM 1693 C C . THR B 1 55 ? 6.266 11.144 0.419 1 95.95 55 THR B C 1
ATOM 1695 O O . THR B 1 55 ? 6.406 11.239 1.64 1 95.95 55 THR B O 1
ATOM 1698 N N . THR B 1 56 ? 5.811 10.118 -0.156 1 96.48 56 THR B N 1
ATOM 1699 C CA . THR B 1 56 ? 5.523 8.91 0.61 1 96.48 56 THR B CA 1
ATOM 1700 C C . THR B 1 56 ? 6.796 8.104 0.847 1 96.48 56 THR B C 1
ATOM 1702 O O . THR B 1 56 ? 7.488 7.731 -0.104 1 96.48 56 THR B O 1
ATOM 1705 N N . ALA B 1 57 ? 7.121 7.851 2.055 1 95.2 57 ALA B N 1
ATOM 1706 C CA . ALA B 1 57 ? 8.274 7.021 2.396 1 95.2 57 ALA B CA 1
ATOM 1707 C C . ALA B 1 57 ? 7.892 5.545 2.444 1 95.2 57 ALA B C 1
ATOM 1709 O O . ALA B 1 57 ? 8.604 4.694 1.905 1 95.2 57 ALA B O 1
ATOM 1710 N N . CYS B 1 58 ? 6.698 5.294 3.062 1 93.82 58 CYS B N 1
ATOM 1711 C CA . CYS B 1 58 ? 6.284 3.897 3.129 1 93.82 58 CYS B CA 1
ATOM 1712 C C . CYS B 1 58 ? 4.797 3.783 3.443 1 93.82 58 CYS B C 1
ATOM 1714 O O . CYS B 1 58 ? 4.188 4.734 3.937 1 93.82 58 CYS B O 1
ATOM 1716 N N . VAL B 1 59 ? 4.256 2.705 3.04 1 93.21 59 VAL B N 1
ATOM 1717 C CA . VAL B 1 59 ? 2.921 2.253 3.419 1 93.21 59 VAL B CA 1
ATOM 1718 C C . VAL B 1 59 ? 3.029 1.054 4.358 1 93.21 59 VAL B C 1
ATOM 1720 O O . VAL B 1 59 ? 3.631 0.036 4.008 1 93.21 59 VAL B O 1
ATOM 1723 N N . ASP B 1 60 ? 2.432 1.357 5.45 1 85.62 60 ASP B N 1
ATOM 1724 C CA . ASP B 1 60 ? 2.514 0.312 6.466 1 85.62 60 ASP B CA 1
ATOM 1725 C C . ASP B 1 60 ? 1.133 -0.257 6.78 1 85.62 60 ASP B C 1
ATOM 1727 O O . ASP B 1 60 ? 0.158 0.489 6.891 1 85.62 60 ASP B O 1
ATOM 1731 N N . ASN B 1 61 ? 1.027 -1.52 6.761 1 82.44 61 ASN B N 1
ATOM 1732 C CA . ASN B 1 61 ? -0.118 -2.231 7.321 1 82.44 61 ASN B CA 1
ATOM 1733 C C . ASN B 1 61 ? -1.407 -1.89 6.578 1 82.44 61 ASN B C 1
ATOM 1735 O O . ASN B 1 61 ? -2.401 -1.507 7.197 1 82.44 61 ASN B O 1
ATOM 1739 N N . LEU B 1 62 ? -1.425 -1.964 5.357 1 91.93 62 LEU B N 1
ATOM 1740 C CA . LEU B 1 62 ? -2.646 -1.813 4.573 1 91.93 62 LEU B CA 1
ATOM 1741 C C . LEU B 1 62 ? -3.409 -3.13 4.496 1 91.93 62 LEU B C 1
ATOM 1743 O O . LEU B 1 62 ? -2.956 -4.079 3.852 1 91.93 62 LEU B O 1
ATOM 1747 N N . ASN B 1 63 ? -4.561 -3.185 5.185 1 92.12 63 ASN B N 1
ATOM 1748 C CA . ASN B 1 63 ? -5.386 -4.387 5.245 1 92.12 63 ASN B CA 1
ATOM 1749 C C . ASN B 1 63 ? -6.722 -4.187 4.535 1 92.12 63 ASN B C 1
ATOM 1751 O O . ASN B 1 63 ? -7.47 -3.263 4.858 1 92.12 63 ASN B O 1
ATOM 1755 N N . PHE B 1 64 ? -6.895 -5.061 3.663 1 94.07 64 PHE B N 1
ATOM 1756 C CA . PHE B 1 64 ? -8.197 -5.086 3.008 1 94.07 64 PHE B CA 1
ATOM 1757 C C . PHE B 1 64 ? -9.161 -6.002 3.753 1 94.07 64 PHE B C 1
ATOM 1759 O O . PHE B 1 64 ? -9.19 -7.21 3.509 1 94.07 64 PHE B O 1
ATOM 1766 N N . LYS B 1 65 ? -10.032 -5.46 4.538 1 92.79 65 LYS B N 1
ATOM 1767 C CA . LYS B 1 65 ? -10.891 -6.22 5.442 1 92.79 65 LYS B CA 1
ATOM 1768 C C . LYS B 1 65 ? -12.149 -6.704 4.727 1 92.79 65 LYS B C 1
ATOM 1770 O O . LYS B 1 65 ? -12.674 -7.774 5.04 1 92.79 65 LYS B O 1
ATOM 1775 N N . ALA B 1 66 ? -12.662 -5.882 3.917 1 93.38 66 ALA B N 1
ATOM 1776 C CA . ALA B 1 66 ? -13.86 -6.2 3.144 1 93.38 66 ALA B CA 1
ATOM 1777 C C . ALA B 1 66 ? -13.86 -5.466 1.806 1 93.38 66 ALA B C 1
ATOM 1779 O O . ALA B 1 66 ? -13.174 -4.453 1.647 1 93.38 66 ALA B O 1
ATOM 1780 N N . GLY B 1 67 ? -14.596 -5.971 0.877 1 93.18 67 GLY B N 1
ATOM 1781 C CA . GLY B 1 67 ? -14.675 -5.358 -0.44 1 93.18 67 GLY B CA 1
ATOM 1782 C C . GLY B 1 67 ? -15.759 -4.301 -0.543 1 93.18 67 GLY B C 1
ATOM 1783 O O . GLY B 1 67 ? -16.613 -4.193 0.339 1 93.18 67 GLY B O 1
ATOM 1784 N N . ALA B 1 68 ? -15.625 -3.428 -1.526 1 96.19 68 ALA B N 1
ATOM 1785 C CA . ALA B 1 68 ? -16.681 -2.527 -1.98 1 96.19 68 ALA B CA 1
ATOM 1786 C C . ALA B 1 68 ? -17.116 -2.863 -3.403 1 96.19 68 ALA B C 1
ATOM 1788 O O . ALA B 1 68 ? -16.338 -3.421 -4.181 1 96.19 68 ALA B O 1
ATOM 1789 N N . TYR B 1 69 ? -18.291 -2.55 -3.696 1 94.98 69 TYR B N 1
ATOM 1790 C CA . TYR B 1 69 ? -18.899 -3.003 -4.942 1 94.98 69 TYR B CA 1
ATOM 1791 C C . TYR B 1 69 ? -19.49 -1.833 -5.718 1 94.98 69 TYR B C 1
ATOM 1793 O O . TYR B 1 69 ? -19.607 -0.725 -5.188 1 94.98 69 TYR B O 1
ATOM 1801 N N . LEU B 1 70 ? -19.823 -2.188 -6.965 1 95.18 70 LEU B N 1
ATOM 1802 C CA . LEU B 1 70 ? -20.443 -1.189 -7.829 1 95.18 70 LEU B CA 1
ATOM 1803 C C . LEU B 1 70 ? -21.658 -0.563 -7.151 1 95.18 70 LEU B C 1
ATOM 1805 O O . LEU B 1 70 ? -22.499 -1.273 -6.595 1 95.18 70 LEU B O 1
ATOM 1809 N N . GLY B 1 71 ? -21.705 0.799 -7.146 1 94.75 71 GLY B N 1
ATOM 1810 C CA . GLY B 1 71 ? -22.833 1.52 -6.579 1 94.75 71 GLY B CA 1
ATOM 1811 C C . GLY B 1 71 ? -22.651 1.852 -5.11 1 94.75 71 GLY B C 1
ATOM 1812 O O . GLY B 1 71 ? -23.38 2.681 -4.561 1 94.75 71 GLY B O 1
ATOM 1813 N N . ASN B 1 72 ? -21.66 1.195 -4.447 1 96.76 72 ASN B N 1
ATOM 1814 C CA . ASN B 1 72 ? -21.375 1.565 -3.065 1 96.76 72 ASN B CA 1
ATOM 1815 C C . ASN B 1 72 ? -20.844 2.992 -2.965 1 96.76 72 ASN B C 1
ATOM 1817 O O . ASN B 1 72 ? -20.243 3.503 -3.912 1 96.76 72 ASN B O 1
ATOM 1821 N N . THR B 1 73 ? -21.143 3.569 -1.884 1 98.12 73 THR B N 1
ATOM 1822 C CA . THR B 1 73 ? -20.457 4.798 -1.499 1 98.12 73 THR B CA 1
ATOM 1823 C C . THR B 1 73 ? -19.284 4.494 -0.571 1 98.12 73 THR B C 1
ATOM 1825 O O . THR B 1 73 ? -19.457 3.858 0.47 1 98.12 73 THR B O 1
ATOM 1828 N N . VAL B 1 74 ? -18.093 4.961 -0.972 1 98.51 74 VAL B N 1
ATOM 1829 C CA . VAL B 1 74 ? -16.883 4.734 -0.188 1 98.51 74 VAL B CA 1
ATOM 1830 C C . VAL B 1 74 ? -16.383 6.059 0.384 1 98.51 74 VAL B C 1
ATOM 1832 O O . VAL B 1 74 ? -16.303 7.06 -0.331 1 98.51 74 VAL B O 1
ATOM 1835 N N . VAL B 1 75 ? -16.051 6.04 1.683 1 98.69 75 VAL B N 1
ATOM 1836 C CA . VAL B 1 75 ? -15.589 7.236 2.379 1 98.69 75 VAL B CA 1
ATOM 1837 C C . VAL B 1 75 ? -14.19 6.998 2.943 1 98.69 75 VAL B C 1
ATOM 1839 O O . VAL B 1 75 ? -13.954 6.006 3.637 1 98.69 75 VAL B O 1
ATOM 1842 N N . LEU B 1 76 ? -13.307 7.869 2.625 1 98.72 76 LEU B N 1
ATOM 1843 C CA . LEU B 1 76 ? -11.968 7.845 3.203 1 98.72 76 LEU B CA 1
ATOM 1844 C C . LEU B 1 76 ? -11.777 9.002 4.179 1 98.72 76 LEU B C 1
ATOM 1846 O O . LEU B 1 76 ? -12.177 10.133 3.894 1 98.72 76 LEU B O 1
ATOM 1850 N N . ILE B 1 77 ? -11.155 8.724 5.327 1 98.71 77 ILE B N 1
ATOM 1851 C CA . ILE B 1 77 ? -10.816 9.744 6.314 1 98.71 77 ILE B CA 1
ATOM 1852 C C . ILE B 1 77 ? -9.336 9.639 6.676 1 98.71 77 ILE B C 1
ATOM 1854 O O . ILE B 1 77 ? -8.863 8.575 7.083 1 98.71 77 ILE B O 1
ATOM 1858 N N . GLY B 1 78 ? -8.675 10.677 6.486 1 98.67 78 GLY B N 1
ATOM 1859 C CA . GLY B 1 78 ? -7.264 10.752 6.828 1 98.67 78 GLY B CA 1
ATOM 1860 C C . GLY B 1 78 ? -6.98 11.687 7.988 1 98.67 78 GLY B C 1
ATOM 1861 O O . GLY B 1 78 ? -7.572 12.764 8.084 1 98.67 78 GLY B O 1
ATOM 1862 N N . LYS B 1 79 ? -6.077 11.251 8.858 1 98.48 79 LYS B N 1
ATOM 1863 C CA . LYS B 1 79 ? -5.69 12.062 10.009 1 98.48 79 LYS B CA 1
ATOM 1864 C C . LYS B 1 79 ? -4.222 11.849 10.363 1 98.48 79 LYS B C 1
ATOM 1866 O O . LYS B 1 79 ? -3.694 10.746 10.211 1 98.48 79 LYS B O 1
ATOM 1871 N N . MET B 1 80 ? -3.657 12.898 10.95 1 98.63 80 MET B N 1
ATOM 1872 C CA . MET B 1 80 ? -2.295 12.807 11.468 1 98.63 80 MET B CA 1
ATOM 1873 C C . MET B 1 80 ? -2.26 12.012 12.769 1 98.63 80 MET B C 1
ATOM 1875 O O . MET B 1 80 ? -3.057 12.261 13.675 1 98.63 80 MET B O 1
ATOM 1879 N N . THR B 1 81 ? -1.31 11.105 12.879 1 97.92 81 THR B N 1
ATOM 1880 C CA . THR B 1 81 ? -1.25 10.324 14.11 1 97.92 81 THR B CA 1
ATOM 1881 C C . THR B 1 81 ? 0.091 10.521 14.81 1 97.92 81 THR B C 1
ATOM 1883 O O . THR B 1 81 ? 0.226 10.223 15.999 1 97.92 81 THR B O 1
ATOM 1886 N N . TYR B 1 82 ? 1.065 10.967 14.081 1 98.21 82 TYR B N 1
ATOM 1887 C CA . TYR B 1 82 ? 2.405 11.132 14.631 1 98.21 82 TYR B CA 1
ATOM 1888 C C . TYR B 1 82 ? 3.239 12.068 13.764 1 98.21 82 TYR B C 1
ATOM 1890 O O . TYR B 1 82 ? 3.115 12.064 12.537 1 98.21 82 TYR B O 1
ATOM 1898 N N . VAL B 1 83 ? 4.02 12.849 14.438 1 98.33 83 VAL B N 1
ATOM 1899 C CA . VAL B 1 83 ? 4.935 13.733 13.723 1 98.33 83 VAL B CA 1
ATOM 1900 C C . VAL B 1 83 ? 6.331 13.635 14.333 1 98.33 83 VAL B C 1
ATOM 1902 O O . VAL B 1 83 ? 6.492 13.742 15.552 1 98.33 83 VAL B O 1
ATOM 1905 N N . GLY B 1 84 ? 7.284 13.318 13.49 1 97.21 84 GLY B N 1
ATOM 1906 C CA . GLY B 1 84 ? 8.676 13.468 13.883 1 97.21 84 GLY B CA 1
ATOM 1907 C C . GLY B 1 84 ? 9.247 14.832 13.545 1 97.21 84 GLY B C 1
ATOM 1908 O O . GLY B 1 84 ? 8.573 15.851 13.71 1 97.21 84 GLY B O 1
ATOM 1909 N N . ARG B 1 85 ? 10.548 14.846 13.157 1 97.48 85 ARG B N 1
ATOM 1910 C CA . ARG B 1 85 ? 11.167 16.11 12.773 1 97.48 85 ARG B CA 1
ATOM 1911 C C . ARG B 1 85 ? 10.79 16.493 11.346 1 97.48 85 ARG B C 1
ATOM 1913 O O . ARG B 1 85 ? 10.384 17.628 11.088 1 97.48 85 ARG B O 1
ATOM 1920 N N . THR B 1 86 ? 10.944 15.467 10.444 1 98.05 86 THR B N 1
ATOM 1921 C CA . THR B 1 86 ? 10.678 15.728 9.034 1 98.05 86 THR B CA 1
ATOM 1922 C C . THR B 1 86 ? 9.625 14.764 8.494 1 98.05 86 THR B C 1
ATOM 1924 O O . THR B 1 86 ? 9.159 14.916 7.363 1 98.05 86 THR B O 1
ATOM 1927 N N . SER B 1 87 ? 9.263 13.774 9.312 1 98.02 87 SER B N 1
ATOM 1928 C CA . SER B 1 87 ? 8.356 12.712 8.889 1 98.02 87 SER B CA 1
ATOM 1929 C C . SER B 1 87 ? 7.035 12.779 9.646 1 98.02 87 SER B C 1
ATOM 1931 O O . SER B 1 87 ? 6.972 13.328 10.748 1 98.02 87 SER B O 1
ATOM 1933 N N . MET B 1 88 ? 6.037 12.212 9.039 1 98.43 88 MET B N 1
ATOM 1934 C CA . MET B 1 88 ? 4.672 12.236 9.556 1 98.43 88 MET B CA 1
ATOM 1935 C C . MET B 1 88 ? 3.961 10.916 9.274 1 98.43 88 MET B C 1
ATOM 1937 O O . MET B 1 88 ? 4.075 10.366 8.178 1 98.43 88 MET B O 1
ATOM 1941 N N . GLU B 1 89 ? 3.263 10.461 10.226 1 98.32 89 GLU B N 1
ATOM 1942 C CA . GLU B 1 89 ? 2.401 9.306 9.995 1 98.32 89 GLU B CA 1
ATOM 1943 C C . GLU B 1 89 ? 0.943 9.727 9.839 1 98.32 89 GLU B C 1
ATOM 1945 O O . GLU B 1 89 ? 0.415 10.472 10.667 1 98.32 89 GLU B O 1
ATOM 1950 N N . VAL B 1 90 ? 0.347 9.249 8.821 1 98.42 90 VAL B N 1
ATOM 1951 C CA . VAL B 1 90 ? -1.06 9.502 8.528 1 98.42 90 VAL B CA 1
ATOM 1952 C C . VAL B 1 90 ? -1.838 8.188 8.554 1 98.42 90 VAL B C 1
ATOM 1954 O O . VAL B 1 90 ? -1.437 7.209 7.919 1 98.42 90 VAL B O 1
ATOM 1957 N N . ARG B 1 91 ? -2.884 8.165 9.249 1 97.94 91 ARG B N 1
ATOM 1958 C CA . ARG B 1 91 ? -3.818 7.045 9.199 1 97.94 91 ARG B CA 1
ATOM 1959 C C . ARG B 1 91 ? -4.965 7.331 8.236 1 97.94 91 ARG B C 1
ATOM 1961 O O . ARG B 1 91 ? -5.507 8.438 8.22 1 97.94 91 ARG B O 1
ATOM 1968 N N . ILE B 1 92 ? -5.293 6.409 7.436 1 98.01 92 ILE B N 1
ATOM 1969 C CA . ILE B 1 92 ? -6.438 6.514 6.537 1 98.01 92 ILE B CA 1
ATOM 1970 C C . ILE B 1 92 ? -7.406 5.363 6.797 1 98.01 92 ILE B C 1
ATOM 1972 O O . ILE B 1 92 ? -7.032 4.192 6.689 1 98.01 92 ILE B O 1
ATOM 1976 N N . ASP B 1 93 ? -8.596 5.714 7.129 1 97.66 93 ASP B N 1
ATOM 1977 C CA . ASP B 1 93 ? -9.685 4.754 7.271 1 97.66 93 ASP B CA 1
ATOM 1978 C C . ASP B 1 93 ? -10.632 4.815 6.074 1 97.66 93 ASP B C 1
ATOM 1980 O O . ASP B 1 93 ? -10.994 5.901 5.617 1 97.66 93 ASP B O 1
ATOM 1984 N N . THR B 1 94 ? -10.945 3.691 5.604 1 98.3 94 THR B N 1
ATOM 1985 C CA . THR B 1 94 ? -11.883 3.6 4.491 1 98.3 94 THR B CA 1
ATOM 1986 C C . THR B 1 94 ? -13.17 2.903 4.924 1 98.3 94 THR B C 1
ATOM 1988 O O . THR B 1 94 ? -13.126 1.854 5.57 1 98.3 94 THR B O 1
ATOM 1991 N N . TYR B 1 95 ? -14.273 3.449 4.502 1 98.5 95 TYR B N 1
ATOM 1992 C CA . TYR B 1 95 ? -15.582 2.921 4.87 1 98.5 95 TYR B CA 1
ATOM 1993 C C . TYR B 1 95 ? -16.452 2.712 3.636 1 98.5 95 TYR B C 1
ATOM 1995 O O . TYR B 1 95 ? -16.327 3.442 2.65 1 98.5 95 TYR B O 1
ATOM 2003 N N . VAL B 1 96 ? -17.311 1.756 3.769 1 98.33 96 VAL B N 1
ATOM 2004 C CA . VAL B 1 96 ? -18.499 1.715 2.922 1 98.33 96 VAL B CA 1
ATOM 2005 C C . VAL B 1 96 ? -19.694 2.288 3.68 1 98.33 96 VAL B C 1
ATOM 2007 O O . VAL B 1 96 ? -19.944 1.918 4.83 1 98.33 96 VAL B O 1
ATOM 2010 N N . GLU B 1 97 ? -20.31 3.167 3.036 1 97.47 97 GLU B N 1
ATOM 2011 C CA . GLU B 1 97 ? -21.481 3.817 3.616 1 97.47 97 GLU B CA 1
ATOM 2012 C C . GLU B 1 97 ? -22.773 3.244 3.04 1 97.47 97 GLU B C 1
ATOM 2014 O O . GLU B 1 97 ? -22.937 3.174 1.82 1 97.47 97 GLU B O 1
ATOM 2019 N N . ASP B 1 98 ? -23.662 2.833 3.857 1 93.22 98 ASP B N 1
ATOM 2020 C CA . ASP B 1 98 ? -24.917 2.277 3.361 1 93.22 98 ASP B CA 1
ATOM 2021 C C . ASP B 1 98 ? -25.959 3.373 3.153 1 93.22 98 ASP B C 1
ATOM 2023 O O . ASP B 1 98 ? -25.655 4.56 3.29 1 93.22 98 ASP B O 1
ATOM 2027 N N . SER B 1 99 ? -27.124 2.913 2.795 1 91.31 99 SER B N 1
ATOM 2028 C CA . SER B 1 99 ? -28.175 3.852 2.416 1 91.31 99 SER B CA 1
ATOM 2029 C C . SER B 1 99 ? -28.661 4.653 3.619 1 91.31 99 SER B C 1
ATOM 2031 O O . SER B 1 99 ? -29.217 5.742 3.463 1 91.31 99 SER B O 1
ATOM 2033 N N . ASP B 1 100 ? -28.45 4.214 4.853 1 93.35 100 ASP B N 1
ATOM 2034 C CA . ASP B 1 100 ? -28.891 4.907 6.06 1 93.35 100 ASP B CA 1
ATOM 2035 C C . ASP B 1 100 ? -27.775 5.778 6.632 1 93.35 100 ASP B C 1
ATOM 2037 O O . ASP B 1 100 ? -27.936 6.384 7.693 1 93.35 100 ASP B O 1
ATOM 2041 N N . GLY B 1 101 ? -26.654 5.696 5.922 1 92.45 101 GLY B N 1
ATOM 2042 C CA . GLY B 1 101 ? -25.54 6.524 6.356 1 92.45 101 GLY B CA 1
ATOM 2043 C C . GLY B 1 101 ? -24.605 5.813 7.315 1 92.45 101 GLY B C 1
ATOM 2044 O O . GLY B 1 101 ? -23.623 6.395 7.78 1 92.45 101 GLY B O 1
ATOM 2045 N N . MET B 1 102 ? -24.882 4.567 7.59 1 96.27 102 MET B N 1
ATOM 2046 C CA . MET B 1 102 ? -23.993 3.799 8.457 1 96.27 102 MET B CA 1
ATOM 2047 C C . MET B 1 102 ? -22.721 3.4 7.716 1 96.27 102 MET B C 1
ATOM 2049 O O . MET B 1 102 ? -22.775 2.999 6.552 1 96.27 102 MET B O 1
ATOM 2053 N N . ARG B 1 103 ? -21.587 3.543 8.466 1 97.19 103 ARG B N 1
ATOM 2054 C CA . ARG B 1 103 ? -20.291 3.293 7.845 1 97.19 103 ARG B CA 1
ATOM 2055 C C . ARG B 1 103 ? -19.629 2.054 8.438 1 97.19 103 ARG B C 1
ATOM 2057 O O . ARG B 1 103 ? -19.549 1.911 9.66 1 97.19 103 ARG B O 1
ATOM 2064 N N . LYS B 1 104 ? -19.275 1.19 7.571 1 97.43 104 LYS B N 1
ATOM 2065 C CA . LYS B 1 104 ? -18.502 0.006 7.938 1 97.43 104 LYS B CA 1
ATOM 2066 C C . LYS B 1 104 ? -17.071 0.1 7.416 1 97.43 104 LYS B C 1
ATOM 2068 O O . LYS B 1 104 ? -16.853 0.286 6.217 1 97.43 104 LYS B O 1
ATOM 2073 N N . MET B 1 105 ? -16.166 -0.024 8.354 1 96.61 105 MET B N 1
ATOM 2074 C CA . MET B 1 105 ? -14.767 0.08 7.949 1 96.61 105 MET B CA 1
ATOM 2075 C C . MET B 1 105 ? -14.36 -1.11 7.088 1 96.61 105 MET B C 1
ATOM 2077 O O . MET B 1 105 ? -14.608 -2.261 7.453 1 96.61 105 MET B O 1
ATOM 2081 N N . ILE B 1 106 ? -13.666 -0.812 5.983 1 96.33 106 ILE B N 1
ATOM 2082 C CA . ILE B 1 106 ? -13.278 -1.914 5.109 1 96.33 106 ILE B CA 1
ATOM 2083 C C . ILE B 1 106 ? -11.761 -1.922 4.932 1 96.33 106 ILE B C 1
ATOM 2085 O O . ILE B 1 106 ? -11.2 -2.869 4.377 1 96.33 106 ILE B O 1
ATOM 2089 N N . ASN B 1 107 ? -11.115 -0.878 5.399 1 95.26 107 ASN B N 1
ATOM 2090 C CA . ASN B 1 107 ? -9.664 -0.794 5.272 1 95.26 107 ASN B CA 1
ATOM 2091 C C . ASN B 1 107 ? -9.074 0.227 6.24 1 95.26 107 ASN B C 1
ATOM 2093 O O . ASN B 1 107 ? -9.689 1.26 6.509 1 95.26 107 ASN B O 1
ATOM 2097 N N . ARG B 1 108 ? -7.914 -0.018 6.766 1 94.58 108 ARG B N 1
ATOM 2098 C CA . ARG B 1 108 ? -7.093 0.926 7.518 1 94.58 108 ARG B CA 1
ATOM 2099 C C . ARG B 1 108 ? -5.644 0.888 7.046 1 94.58 108 ARG B C 1
ATOM 2101 O O . ARG B 1 108 ? -5.083 -0.189 6.833 1 94.58 108 ARG B O 1
ATOM 2108 N N . ALA B 1 109 ? -5.12 1.938 6.883 1 95.81 109 ALA B N 1
ATOM 2109 C CA . ALA B 1 109 ? -3.737 2.039 6.426 1 95.81 109 ALA B CA 1
ATOM 2110 C C . ALA B 1 109 ? -2.983 3.121 7.194 1 95.81 109 ALA B C 1
ATOM 2112 O O . ALA B 1 109 ? -3.578 4.108 7.632 1 95.81 109 ALA B O 1
ATOM 2113 N N . TYR B 1 110 ? -1.722 2.931 7.366 1 95.82 110 TYR B N 1
ATOM 2114 C CA . TYR B 1 110 ? -0.788 3.934 7.866 1 95.82 110 TYR B CA 1
ATOM 2115 C C . TYR B 1 110 ? 0.292 4.236 6.835 1 95.82 110 TYR B C 1
ATOM 2117 O O . TYR B 1 110 ? 0.917 3.32 6.294 1 95.82 110 TYR B O 1
ATOM 2125 N N . GLU B 1 111 ? 0.439 5.418 6.56 1 96.96 111 GLU B N 1
ATOM 2126 C CA . GLU B 1 111 ? 1.494 5.845 5.646 1 96.96 111 GLU B CA 1
ATOM 2127 C C . GLU B 1 111 ? 2.439 6.836 6.319 1 96.96 111 GLU B C 1
ATOM 2129 O O . GLU B 1 111 ? 2.003 7.696 7.086 1 96.96 111 GLU B O 1
ATOM 2134 N N . VAL B 1 112 ? 3.678 6.737 5.983 1 97.54 112 VAL B N 1
ATOM 2135 C CA . VAL B 1 112 ? 4.668 7.699 6.456 1 97.54 112 VAL B CA 1
ATOM 2136 C C . VAL B 1 112 ? 5.043 8.653 5.325 1 97.54 112 VAL B C 1
ATOM 2138 O O . VAL B 1 112 ? 5.455 8.217 4.247 1 97.54 112 VAL B O 1
ATOM 2141 N N . MET B 1 113 ? 4.872 9.837 5.618 1 97.88 113 MET B N 1
ATOM 2142 C CA . MET B 1 113 ? 5.196 10.91 4.682 1 97.88 113 MET B CA 1
ATOM 2143 C C . MET B 1 113 ? 6.4 11.711 5.167 1 97.88 113 MET B C 1
ATOM 2145 O O . MET B 1 113 ? 6.595 11.877 6.372 1 97.88 113 MET B O 1
ATOM 2149 N N . VAL B 1 114 ? 7.147 12.283 4.193 1 98.05 114 VAL B N 1
ATOM 2150 C CA . VAL B 1 114 ? 8.308 13.102 4.525 1 98.05 114 VAL B CA 1
ATOM 2151 C C . VAL B 1 114 ? 8.197 14.46 3.836 1 98.05 114 VAL B C 1
ATOM 2153 O O . VAL B 1 114 ? 7.823 14.54 2.664 1 98.05 114 VAL B O 1
ATOM 2156 N N . ALA B 1 115 ? 8.477 15.46 4.521 1 98.13 115 ALA B N 1
ATOM 2157 C CA . ALA B 1 115 ? 8.45 16.817 3.981 1 98.13 115 ALA B CA 1
ATOM 2158 C C . ALA B 1 115 ? 9.766 17.157 3.286 1 98.13 115 ALA B C 1
ATOM 2160 O O . A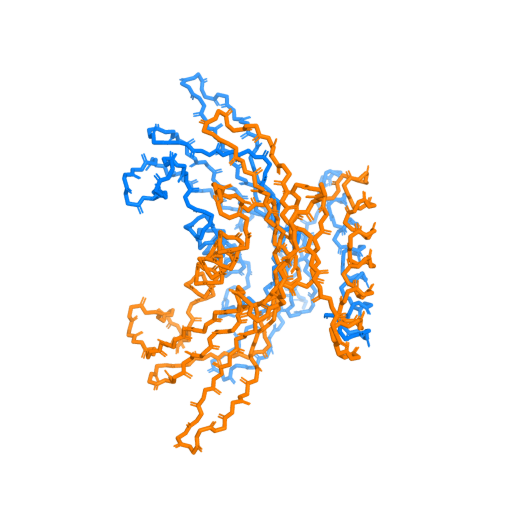LA B 1 115 ? 10.844 16.856 3.803 1 98.13 115 ALA B O 1
ATOM 2161 N N . LEU B 1 116 ? 9.627 17.791 2.206 1 96.93 116 LEU B N 1
ATOM 2162 C CA . LEU B 1 116 ? 10.793 18.149 1.405 1 96.93 116 LEU B CA 1
ATOM 2163 C C . LEU B 1 116 ? 10.727 19.61 0.972 1 96.93 116 LEU B C 1
ATOM 2165 O O . LEU B 1 116 ? 9.64 20.185 0.877 1 96.93 116 LEU B O 1
ATOM 2169 N N . ASP B 1 117 ? 11.897 20.16 0.708 1 95.56 117 ASP B N 1
ATOM 2170 C CA . ASP B 1 117 ? 11.943 21.448 0.023 1 95.56 117 ASP B CA 1
ATOM 2171 C C . ASP B 1 117 ? 12.054 21.264 -1.488 1 95.56 117 ASP B C 1
ATOM 2173 O O . ASP B 1 117 ? 11.896 20.152 -1.996 1 95.56 117 ASP B O 1
ATOM 2177 N N . GLU B 1 118 ? 12.304 22.309 -2.213 1 91.81 118 GLU B N 1
ATOM 2178 C CA . GLU B 1 118 ? 12.299 22.292 -3.673 1 91.81 118 GLU B CA 1
ATOM 2179 C C . GLU B 1 118 ? 13.495 21.518 -4.22 1 91.81 118 GLU B C 1
ATOM 2181 O O . GLU B 1 118 ? 13.51 21.136 -5.392 1 91.81 118 GLU B O 1
ATOM 2186 N N . ASN B 1 119 ? 14.53 21.286 -3.368 1 92.13 119 ASN B N 1
ATOM 2187 C CA . ASN B 1 119 ? 15.723 20.554 -3.779 1 92.13 119 ASN B CA 1
ATOM 2188 C C . ASN B 1 119 ? 15.716 19.125 -3.244 1 92.13 119 ASN B C 1
ATOM 2190 O O . ASN B 1 119 ? 16.76 18.471 -3.192 1 92.13 119 ASN B O 1
ATOM 2194 N N . ASP B 1 120 ? 14.588 18.705 -2.662 1 91.28 120 ASP B N 1
ATOM 2195 C CA . ASP B 1 120 ? 14.368 17.342 -2.186 1 91.28 120 ASP B CA 1
ATOM 2196 C C . ASP B 1 120 ? 15.116 17.089 -0.88 1 91.28 120 ASP B C 1
ATOM 2198 O O . ASP B 1 120 ? 15.47 15.949 -0.572 1 91.28 120 ASP B O 1
ATOM 2202 N N . ASN B 1 121 ? 15.411 18.253 -0.231 1 96.15 121 ASN B N 1
ATOM 2203 C CA . ASN B 1 121 ? 15.952 18.099 1.115 1 96.15 121 ASN B CA 1
ATOM 2204 C C . ASN B 1 121 ? 14.844 18.029 2.161 1 96.15 121 ASN B C 1
ATOM 2206 O O . ASN B 1 121 ? 13.842 18.738 2.059 1 96.15 121 ASN B O 1
ATOM 2210 N N . LYS B 1 122 ? 15.101 17.266 3.119 1 97.36 122 LYS B N 1
ATOM 2211 C CA . LYS B 1 122 ? 14.131 17.148 4.204 1 97.36 122 LYS B CA 1
ATOM 2212 C C . LYS B 1 122 ? 14.004 18.459 4.974 1 97.36 122 LYS B C 1
ATOM 2214 O O . LYS B 1 122 ? 15.004 19.136 5.226 1 97.36 122 LYS B O 1
ATOM 2219 N N . VAL B 1 123 ? 12.812 18.762 5.336 1 97.56 123 VAL B N 1
ATOM 2220 C CA . VAL B 1 123 ? 12.59 19.983 6.103 1 97.56 123 VAL B CA 1
ATOM 2221 C C . VAL B 1 123 ? 11.755 19.669 7.343 1 97.56 123 VAL B C 1
ATOM 2223 O O . VAL B 1 123 ? 10.964 18.723 7.344 1 97.56 123 VAL B O 1
ATOM 2226 N N . GLU B 1 124 ? 11.926 20.468 8.355 1 98.15 124 GLU B N 1
ATOM 2227 C CA . GLU B 1 124 ? 11.194 20.288 9.606 1 98.15 124 GLU B CA 1
ATOM 2228 C C . GLU B 1 124 ? 9.707 20.572 9.421 1 98.15 124 GLU B C 1
ATOM 2230 O O . GLU B 1 124 ? 9.33 21.468 8.662 1 98.15 124 GLU B O 1
ATOM 2235 N N . VAL B 1 125 ? 8.889 19.85 10.147 1 98.43 125 VAL B N 1
ATOM 2236 C CA . VAL B 1 125 ? 7.443 20.033 10.065 1 98.43 125 VAL B CA 1
ATOM 2237 C C . VAL B 1 125 ? 6.906 20.517 11.41 1 98.43 125 VAL B C 1
ATOM 2239 O O . VAL B 1 125 ? 7.547 20.326 12.447 1 98.43 125 VAL B O 1
ATOM 2242 N N . PRO B 1 126 ? 5.741 21.179 11.394 1 98.55 126 PRO B N 1
ATOM 2243 C CA . PRO B 1 126 ? 5.114 21.563 12.661 1 98.55 126 PRO B CA 1
ATOM 2244 C C . PRO B 1 126 ? 4.873 20.371 13.585 1 98.55 126 PRO B C 1
ATOM 2246 O O . PRO B 1 126 ? 4.622 19.26 13.112 1 98.55 126 PRO B O 1
ATOM 2249 N N . GLY B 1 127 ? 4.971 20.609 14.823 1 98.31 127 GLY B N 1
ATOM 2250 C CA . GLY B 1 127 ? 4.594 19.576 15.774 1 98.31 127 GLY B CA 1
ATOM 2251 C C . GLY B 1 127 ? 3.101 19.305 15.801 1 98.31 127 GLY B C 1
ATOM 2252 O O . GLY B 1 127 ? 2.325 20.014 15.158 1 98.31 127 GLY B O 1
ATOM 2253 N N . LEU B 1 128 ? 2.726 18.274 16.53 1 98.37 128 LEU B N 1
ATOM 2254 C CA . LEU B 1 128 ? 1.324 17.877 16.591 1 98.37 128 LEU B CA 1
ATOM 2255 C C . LEU B 1 128 ? 0.78 18.018 18.009 1 98.37 128 LEU B C 1
ATOM 2257 O O . LEU B 1 128 ? 1.363 17.489 18.957 1 98.37 128 LEU B O 1
ATOM 2261 N N . ILE B 1 129 ? -0.295 18.733 18.15 1 98.14 129 ILE B N 1
ATOM 2262 C CA . ILE B 1 129 ? -1.001 18.851 19.421 1 98.14 129 ILE B CA 1
ATOM 2263 C C . ILE B 1 129 ? -2.003 17.708 19.564 1 98.14 129 ILE B C 1
ATOM 2265 O O . ILE B 1 129 ? -2.93 17.583 18.761 1 98.14 129 ILE B O 1
ATOM 2269 N N . VAL B 1 130 ? -1.779 16.88 20.505 1 96.02 130 VAL B N 1
ATOM 2270 C CA . VAL B 1 130 ? -2.676 15.772 20.815 1 96.02 130 VAL B CA 1
ATOM 2271 C C . VAL B 1 130 ? -3.475 16.092 22.077 1 96.02 130 VAL B C 1
ATOM 2273 O O . VAL B 1 130 ? -2.902 16.257 23.157 1 96.02 130 VAL B O 1
ATOM 2276 N N . GLU B 1 131 ? -4.742 16.12 21.98 1 95.43 131 GLU B N 1
ATOM 2277 C CA . GLU B 1 131 ? -5.549 16.685 23.057 1 95.43 131 GLU B CA 1
ATOM 2278 C C . GLU B 1 131 ? -6.426 15.62 23.708 1 95.43 131 GLU B C 1
ATOM 2280 O O . GLU B 1 131 ? -6.556 15.578 24.933 1 95.43 131 GLU B O 1
ATOM 2285 N N . THR B 1 132 ? -6.966 14.702 22.986 1 96.95 132 THR B N 1
ATOM 2286 C CA . THR B 1 132 ? -7.913 13.72 23.504 1 96.95 132 THR B CA 1
ATOM 2287 C C . THR B 1 132 ? -7.198 12.424 23.878 1 96.95 132 THR B C 1
ATOM 2289 O O . THR B 1 132 ? -6.072 12.182 23.441 1 96.95 132 THR B O 1
ATOM 2292 N N . GLU B 1 133 ? -7.81 11.642 24.65 1 97.28 133 GLU B N 1
ATOM 2293 C CA . GLU B 1 133 ? -7.268 10.336 25.014 1 97.28 133 GLU B CA 1
ATOM 2294 C C . GLU B 1 133 ? -7.098 9.447 23.786 1 97.28 133 GLU B C 1
ATOM 2296 O O . GLU B 1 133 ? -6.135 8.683 23.694 1 97.28 133 GLU B O 1
ATOM 2301 N N . ALA B 1 134 ? -8.026 9.561 22.924 1 96.29 134 ALA B N 1
ATOM 2302 C CA . ALA B 1 134 ? -7.942 8.786 21.689 1 96.29 134 ALA B CA 1
ATOM 2303 C C . ALA B 1 134 ? -6.714 9.183 20.874 1 96.29 134 ALA B C 1
ATOM 2305 O O . ALA B 1 134 ? -6.015 8.322 20.334 1 96.29 134 ALA B O 1
ATOM 2306 N N . GLU B 1 135 ? -6.461 10.461 20.822 1 97.23 135 GLU B N 1
ATOM 2307 C CA . GLU B 1 135 ? -5.301 10.956 20.087 1 97.23 135 GLU B CA 1
ATOM 2308 C C . GLU B 1 135 ? -3.999 10.534 20.76 1 97.23 135 GLU B C 1
ATOM 2310 O O . GLU B 1 135 ? -3.028 10.188 20.084 1 97.23 135 GLU B O 1
ATOM 2315 N N . LYS B 1 136 ? -4.002 10.59 22.054 1 97.3 136 LYS B N 1
ATOM 2316 C CA . LYS B 1 136 ? -2.822 10.164 22.8 1 97.3 136 LYS B CA 1
ATOM 2317 C C . LYS B 1 136 ? -2.548 8.677 22.593 1 97.3 136 LYS B C 1
ATOM 2319 O O . LYS B 1 136 ? -1.398 8.271 22.418 1 97.3 136 LYS B O 1
ATOM 2324 N N . ALA B 1 137 ? -3.589 7.93 22.628 1 96.32 137 ALA B N 1
ATOM 2325 C CA . ALA B 1 137 ? -3.45 6.498 22.378 1 96.32 137 ALA B CA 1
ATOM 2326 C C . ALA B 1 137 ? -2.907 6.236 20.976 1 96.32 137 ALA B C 1
ATOM 2328 O O . ALA B 1 137 ? -2.057 5.363 20.787 1 96.32 137 ALA B O 1
ATOM 2329 N N . GLU B 1 138 ? -3.402 6.982 20.022 1 96.1 138 GLU B N 1
ATOM 2330 C CA . GLU B 1 138 ? -2.923 6.858 18.648 1 96.1 138 GLU B CA 1
ATOM 2331 C C . GLU B 1 138 ? -1.441 7.207 18.547 1 96.1 138 GLU B C 1
ATOM 2333 O O . GLU B 1 138 ? -0.691 6.55 17.821 1 96.1 138 GLU B O 1
ATOM 2338 N N . TRP B 1 139 ? -1.048 8.254 19.214 1 97.39 139 TRP B N 1
ATOM 2339 C CA . TRP B 1 139 ? 0.357 8.65 19.235 1 97.39 139 TRP B CA 1
ATOM 2340 C C . TRP B 1 139 ? 1.229 7.532 19.795 1 97.39 139 TRP B C 1
ATOM 2342 O O . TRP B 1 139 ? 2.271 7.203 19.222 1 97.39 139 TRP B O 1
ATOM 2352 N N . GLN B 1 140 ? 0.812 6.926 20.848 1 96.38 140 GLN B N 1
ATOM 2353 C CA . GLN B 1 140 ? 1.568 5.836 21.455 1 96.38 140 GLN B CA 1
ATOM 2354 C C . GLN B 1 140 ? 1.678 4.647 20.506 1 96.38 140 GLN B C 1
ATOM 2356 O O . GLN B 1 140 ? 2.738 4.026 20.399 1 96.38 140 GLN B O 1
ATOM 2361 N N . GLY B 1 141 ? 0.547 4.376 19.884 1 94.51 141 GLY B N 1
ATOM 2362 C CA . GLY B 1 141 ? 0.586 3.333 18.872 1 94.51 141 GLY B CA 1
ATOM 2363 C C . GLY B 1 141 ? 1.555 3.631 17.744 1 94.51 141 GLY B C 1
ATOM 2364 O O . GLY B 1 141 ? 2.257 2.735 17.268 1 94.51 141 GLY B O 1
ATOM 2365 N N . ALA B 1 142 ? 1.577 4.849 17.394 1 95.76 142 ALA B N 1
ATOM 2366 C CA . ALA B 1 142 ? 2.461 5.27 16.31 1 95.76 142 ALA B CA 1
ATOM 2367 C C . ALA B 1 142 ? 3.927 5.132 16.714 1 95.76 142 ALA B C 1
ATOM 2369 O O . ALA B 1 142 ? 4.774 4.785 15.888 1 95.76 142 ALA B O 1
ATOM 2370 N N . GLU B 1 143 ? 4.23 5.445 17.914 1 95.31 143 GLU B N 1
ATOM 2371 C CA . GLU B 1 143 ? 5.594 5.268 18.403 1 95.31 143 GLU B CA 1
ATOM 2372 C C . GLU B 1 143 ? 6.031 3.81 18.305 1 95.31 143 GLU B C 1
ATOM 2374 O O . GLU B 1 143 ? 7.173 3.521 17.941 1 95.31 143 GLU B O 1
ATOM 2379 N N . LYS B 1 144 ? 5.092 2.928 18.643 1 92.76 144 LYS B N 1
ATOM 2380 C CA . LYS B 1 144 ? 5.385 1.502 18.537 1 92.76 144 LYS B CA 1
ATOM 2381 C C . LYS B 1 144 ? 5.606 1.092 17.084 1 92.76 144 LYS B C 1
ATOM 2383 O O . LYS B 1 144 ? 6.528 0.332 16.781 1 92.76 144 LYS B O 1
ATOM 2388 N N . ARG B 1 145 ? 4.74 1.592 16.242 1 91.31 145 ARG B N 1
ATOM 2389 C CA . ARG B 1 145 ? 4.896 1.294 14.822 1 91.31 145 ARG B CA 1
ATOM 2390 C C . ARG B 1 145 ? 6.223 1.828 14.293 1 91.31 145 ARG B C 1
ATOM 2392 O O . ARG B 1 145 ? 6.883 1.172 13.484 1 91.31 145 ARG B O 1
ATOM 2399 N N . TYR B 1 146 ? 6.584 2.986 14.729 1 91.86 146 TYR B N 1
ATOM 2400 C CA . TYR B 1 146 ? 7.853 3.59 14.34 1 91.86 146 TYR B CA 1
ATOM 2401 C C . TYR B 1 146 ? 9.025 2.704 14.744 1 91.86 146 TYR B C 1
ATOM 2403 O O . TYR B 1 146 ? 9.936 2.467 13.947 1 91.86 146 TYR B O 1
ATOM 2411 N N . ALA B 1 147 ? 8.969 2.221 15.932 1 90.42 147 ALA B N 1
ATOM 2412 C CA . ALA B 1 147 ? 10.037 1.367 16.447 1 90.42 147 ALA B CA 1
ATOM 2413 C C . ALA B 1 147 ? 10.139 0.073 15.646 1 90.42 147 ALA B C 1
ATOM 2415 O O . ALA B 1 147 ? 11.241 -0.399 15.354 1 90.42 147 ALA B O 1
ATOM 2416 N N . LEU B 1 148 ? 9.022 -0.456 15.334 1 86.41 148 LEU B N 1
ATOM 2417 C CA . LEU B 1 148 ? 8.994 -1.695 14.566 1 86.41 148 LEU B CA 1
ATOM 2418 C C . LEU B 1 148 ? 9.555 -1.478 13.164 1 86.41 148 LEU B C 1
ATOM 2420 O O . LEU B 1 148 ? 10.304 -2.314 12.654 1 86.41 148 LEU B O 1
ATOM 2424 N N . ARG B 1 149 ? 9.223 -0.36 12.564 1 86.36 149 ARG B N 1
ATOM 2425 C CA . ARG B 1 149 ? 9.736 -0.046 11.234 1 86.36 149 ARG B CA 1
ATOM 2426 C C . ARG B 1 149 ? 11.252 0.111 11.255 1 86.36 149 ARG B C 1
ATOM 2428 O O . ARG B 1 149 ? 11.941 -0.338 10.337 1 86.36 149 ARG B O 1
ATOM 2435 N N . LYS B 1 150 ? 11.699 0.765 12.215 1 85.4 150 LYS B N 1
ATOM 2436 C CA . LYS B 1 150 ? 13.139 0.959 12.358 1 85.4 150 LYS B CA 1
ATOM 2437 C C . LYS B 1 150 ? 13.865 -0.379 12.469 1 85.4 150 LYS B C 1
ATOM 2439 O O . LYS B 1 150 ? 14.916 -0.574 11.854 1 85.4 150 LYS B O 1
ATOM 2444 N N . LYS B 1 151 ? 13.284 -1.236 13.192 1 83.01 151 LYS B N 1
ATOM 2445 C CA . LYS B 1 151 ? 13.861 -2.568 13.354 1 83.01 151 LYS B CA 1
ATOM 2446 C C . LYS B 1 151 ? 13.878 -3.325 12.029 1 83.01 151 LYS B C 1
ATOM 2448 O O . LYS B 1 151 ? 14.866 -3.981 11.696 1 83.01 151 LYS B O 1
ATOM 2453 N N . ARG B 1 152 ? 12.779 -3.256 11.255 1 79.16 152 ARG B N 1
ATOM 2454 C CA . ARG B 1 152 ? 12.673 -3.932 9.966 1 79.16 152 ARG B CA 1
ATOM 2455 C C . ARG B 1 152 ? 13.698 -3.389 8.977 1 79.16 152 ARG B C 1
ATOM 2457 O O . ARG B 1 152 ? 14.276 -4.148 8.196 1 79.16 152 ARG B O 1
ATOM 2464 N N . ARG B 1 153 ? 13.928 -2.111 9.042 1 77.77 153 ARG B N 1
ATOM 2465 C CA . ARG B 1 153 ? 14.896 -1.475 8.154 1 77.77 153 ARG B CA 1
ATOM 2466 C C . ARG B 1 153 ? 16.305 -1.992 8.421 1 77.77 153 ARG B C 1
ATOM 2468 O O . ARG B 1 153 ? 17.067 -2.243 7.485 1 77.77 153 ARG B O 1
ATOM 2475 N N . ILE B 1 154 ? 16.546 -2.286 9.632 1 75.2 154 ILE B N 1
ATOM 2476 C CA . ILE B 1 154 ? 17.865 -2.762 10.034 1 75.2 154 ILE B CA 1
ATOM 2477 C C . ILE B 1 154 ? 18.04 -4.218 9.61 1 75.2 154 ILE B C 1
ATOM 2479 O O . ILE B 1 154 ? 19.133 -4.628 9.21 1 75.2 154 ILE B O 1
ATOM 2483 N N . GLU B 1 155 ? 16.977 -4.93 9.6 1 68.64 155 GLU B N 1
ATOM 2484 C CA . GLU B 1 155 ? 17.035 -6.354 9.287 1 68.64 155 GLU B CA 1
ATOM 2485 C C . GLU B 1 155 ? 16.912 -6.595 7.785 1 68.64 155 GLU B C 1
ATOM 2487 O O . GLU B 1 155 ? 17.097 -7.72 7.315 1 68.64 155 GLU B O 1
ATOM 2492 N N . GLY B 1 156 ? 16.782 -5.55 7.026 1 62.76 156 GLY B N 1
ATOM 2493 C CA . GLY B 1 156 ? 16.737 -5.674 5.578 1 62.76 156 GLY B CA 1
ATOM 2494 C C . GLY B 1 156 ? 15.362 -6.041 5.052 1 62.76 156 GLY B C 1
ATOM 2495 O O . GLY B 1 156 ? 15.243 -6.755 4.054 1 62.76 156 GLY B O 1
ATOM 2496 N N . PHE B 1 157 ? 14.365 -5.663 5.929 1 59.7 157 PHE B N 1
ATOM 2497 C CA . PHE B 1 157 ? 13.012 -5.932 5.457 1 59.7 157 PHE B CA 1
ATOM 2498 C C . PHE B 1 157 ? 12.403 -4.687 4.823 1 59.7 157 PHE B C 1
ATOM 2500 O O . PHE B 1 157 ? 12.772 -3.563 5.17 1 59.7 157 PHE B O 1
#

Solvent-accessible surface area (backbone atoms only — not comparable to full-atom values): 16148 Å² total; per-residue (Å²): 131,81,51,72,40,50,45,74,73,23,46,47,76,51,77,41,72,38,43,77,92,44,37,41,99,84,51,30,53,26,66,24,55,54,45,22,52,49,46,52,43,45,50,52,29,48,25,59,57,49,73,46,50,65,45,70,42,32,42,39,60,33,37,48,74,51,86,49,40,72,71,35,34,36,37,39,39,27,35,62,41,40,59,55,60,37,38,34,32,29,39,37,40,30,24,41,40,49,97,86,65,52,70,45,78,23,32,44,32,37,33,33,35,33,31,25,49,99,84,70,42,75,36,78,38,43,41,71,52,68,84,48,69,69,47,46,51,42,32,54,51,39,53,51,52,50,52,50,49,53,51,35,55,72,72,71,96,131,82,51,72,40,49,45,75,74,22,45,47,74,53,75,42,74,39,44,77,90,44,37,42,99,84,51,30,53,27,65,24,55,51,45,21,53,50,44,52,42,45,49,50,28,48,24,59,57,49,73,47,50,65,47,69,44,32,42,40,61,34,38,47,74,49,86,50,39,73,72,35,36,36,38,39,40,28,36,62,41,42,59,56,60,37,38,33,34,28,38,36,41,30,24,42,39,48,96,88,65,52,71,45,77,24,32,44,32,37,34,33,34,34,31,25,48,98,82,71,41,76,35,77,38,42,40,70,54,68,82,49,71,69,46,46,52,42,31,55,50,41,52,52,52,50,53,50,50,56,52,34,54,72,72,72,95

Nearest PDB structures (foldseek):
  5egj-assembly1_A  TM=9.536E-01  e=1.428E-16  Staphylococcus aureus subsp. aureus Mu50
  5egk-assembly1_C  TM=9.497E-01  e=2.592E-16  Staphylococcus aureus subsp. aureus Mu50
  2qq2-assembly2_F  TM=9.570E-01  e=1.375E-15  Homo sapiens
  2qq2-assembly2_H  TM=9.651E-01  e=9.258E-15  Homo sapiens
  7cz3-assembly1_F  TM=9.414E-01  e=1.680E-14  Bacillus cereus ATCC 14579

InterPro domains:
  IPR006683 Thioesterase domain [PF03061] (26-99)
  IPR029069 HotDog domain superfamily [SSF54637] (4-153)
  IPR033120 Hotdog acyl-CoA thioesterase (ACOT)-type domain [PS51770] (8-119)
  IPR040170 Cytosolic acyl coenzyme A thioester hydrolase [PTHR11049] (4-152)

Foldseek 3Di:
DFAEDEFVQLKDKDKDQAAPVQADPVFWGDPVSVVVVVLVSVQSSVCSFFVAHKDWPDKPDKDFQDIDGHGWMKMKIKTWQAFDFFKTKIKIWMWTADPVGDTDTGIIIIIMMGGAHPVRHGGGTGGYDQDDPVSVVSNVVVVVVVVVVVVCVVVVD/DFAEDEFVQLKDKDKDQAAPVQADPVFWGDPVSVVVVVLVSVQSSVCSFFVAHKDWPDKDDKDFQDTDGHGWMKMKIKTWQAFDFFKTKIKIWMWTADPVRDTDTGIIIIIMMGGAHPVRHGGGTGGYDQDDPVSVVSNVVVVVVVVVVVVCVVVVD

pLDDT: mean 94.76, std 6.31, range [59.69, 98.79]

Sequence (314 aa):
MRKMKRVEDSRTENTYLIMNKHINSYGRLFGGVLMQWIDEMAGIVAHRHAGTIVTTACVDNLNFKAGAYLGNTVVLIGKMTYVGRTSMEVRIDTYVEDSDGMRKMINRAYEVMVALDENDNKVEVPGLIVETEAEKAEWQGAEKRYALRKKRRIEGFMRKMKRVEDSRTENTYLIMNKHINSYGRLFGGVLMQWIDEMAGIVAHRHAGTIVTTACVDNLNFKAGAYLGNTVVLIGKMTYVGRTSMEVRIDTYVEDSDGMRKMINRAYEVMVALDENDNKVEVPGLIVETEAEKAEWQGAEKRYALRKKRRIEGF

Secondary structure (DSSP, 8-state):
---EEEGGGT-EEEEEE--GGGB-TTSBB-HHHHHHHHHHHHHHHHHHHHSSEEEEEEEEEEEE-S--BTT-EEEEEEEEEEE-SSEEEEEEEEEEE-TTS-EEEEEEEEEEEEEE-TTS-B----EEE--SHHHHHHHHHHHHHHHHHHHHHHHT-/---EEEGGGT-EEEEEE--GGGB-TTSBB-HHHHHHHHHHHHHHHHHHHHSSEEEEEEEEEEEE-S--BTT-EEEEEEEEEEE-SSEEEEEEEEEEE-TTS-EEEEEEEEEEEEEE-TTS-B----EEE--SHHHHHHHHHHHHHHHHHHHHHHHT-